Protein 2ZPT (pdb70)

Nearest PDB structures (foldseek):
  2zvq-assembly1_X  TM=9.999E-01  e=8.885E-55  Mus musculus
  3u3m-assembly1_A  TM=9.895E-01  e=7.504E-40  Homo sapiens
  4jvn-assembly2_B  TM=9.783E-01  e=5.369E-40  Homo sapiens
  2a3r-assembly2_B  TM=9.904E-01  e=2.561E-39  Homo sapiens
  1g3m-assembly1_A  TM=9.891E-01  e=3.385E-39  Homo sapiens

B-factor: mean 12.43, std 7.12, range [4.48, 65.81]

Sequence (288 aa):
DVFRRELVDVEGIPLFWSIAEHWSSSQVEESSFEEEARPDDILISTYPKSGTTWVVSEILLLDLIYNNNGDAEEEKCKKKRDAIYKRVPFMMELIIPGIITNGVEEMMLNNMMPSPRIVKTHLPVVVQQLLPSSSFWKNDCKIIYVARNAKDVVVSYYYFYQQMAKIHPEEPGTWEEEFLEEKKFMAGQQVSFGPWYDDHVKSSWWEEKRKEYRILYLFYEDMMMKENPKCEIQQKKILKKFLEKDDIPEEEILNKKILLYHSSFSSVMKKENPSANYTTMMMKEEMDHSSVSPFMRKGISSSGDWKNQFTVAQYEKFEEEDYVKKMEEDSTLKFRS

Secondary structure (DSSP, 8-state):
--SSPPPEEETTEEE-HHHHHTHHHHHT----TT-EEEEESTTSSHHHHHHHHHHHHTTT-TTGGGSS-HHHHS-BTT-EETTTEEHHHHHHTPPSSPEEEE---GGGS-THHHHTT-EEEEEE--HHHHHHHHHHHHHHBTTSPP--SHHHHHHHHHTT-STT--HHHHHHHHHHHTTTS-EEEEEHHHHHH-HHHHHHHHHHHTT----HHHHHHHHHHTSHHHHHH-TTTSSTTS-TTTB-TTTS-SS----S-THHHH--HHHHHHHHHHHHHHHTTSS-----

Foldseek 3Di:
DLFQDAFDDDPRATAQPVLNVPVVLQLQQADALLEEEEEEAPPQCSLLVLLLVVCVVVLLPPVVLLPAASCLQAPAASDDTPPADHRSVSVVPDDPPHYYYYHAAPVSHHCNCLVSLHAYEYEGEDLLSRLVLVQLCLQFFGSFHNCPDSVSNLVCQLQQVGHNGHPLNRLQRVVVCCVRGNYRYYYLVVCVVPVLVVSVVVCVSSVHDDDPVSSVSSVVCSDLVNQCPRRSRFCPVPDSNRGPCVSPTNSHPSDHDCSVVRDDPVNVVVSVVSSCVSDVVGPDDHDD

Radius of gyration: 18.01 Å; Cα contacts (8 Å, |Δi|>4): 477; chains: 1; bounding box: 50×43×39 Å

Solvent-accessible surface area: 12577 Å² total; per-residue (Å²): 139,32,29,58,96,135,40,64,95,10,111,57,12,25,0,8,34,0,0,23,103,56,26,72,54,0,90,78,4,136,11,66,98,73,0,10,0,0,0,0,0,5,29,0,10,9,12,39,0,2,3,1,0,3,1,9,58,30,79,0,45,25,134,118,2,95,134,57,7,5,40,93,8,3,0,28,0,0,17,6,2,48,89,60,40,33,1,6,87,53,0,74,124,38,110,53,80,2,7,0,22,0,13,0,5,16,108,6,9,3,53,14,1,39,155,41,67,1,26,0,0,0,0,0,16,5,3,14,2,0,0,0,14,1,20,56,33,4,47,1,3,50,12,5,15,112,4,36,71,17,90,92,0,5,80,76,0,17,70,4,116,0,0,4,0,35,0,3,77,3,0,54,42,0,39,99,42,69,155,110,57,109,20,30,24,4,31,13,12,36,3,80,124,73,54,69,47,6,2,85,85,0,10,169,38,16,136,78,148,44,84,92,138,31,8,64,88,0,31,140,41,3,41,63,83,35,5,90,123,12,76,13,0,14,12,72,76,26,103,127,117,13,13,17,43,100,72,6,65,34,22,50,91,18,69,42,18,4,22,148,113,36,16,71,111,74,27,79,109,120,0,47,117,35,40,76,147,68,10,120,142,14,96,7,158,45,117,64

Structure (mmCIF, N/CA/C/O backbone):
data_2ZPT
#
_entry.id   2ZPT
#
_cell.length_a   155.819
_cell.length_b   67.600
_cell.length_c   42.696
_cell.angle_alpha   90.00
_cell.angle_beta   105.63
_cell.angle_gamma   90.00
#
_symmetry.space_group_name_H-M   'C 1 2 1'
#
loop_
_entity.id
_entity.type
_entity.pdbx_description
1 polymer 'Tyrosine-ester sulfotransferase'
2 non-polymer "ADENOSINE-3'-5'-DIPHOSPHATE"
3 non-polymer GLYCEROL
4 water water
#
loop_
_atom_site.group_PDB
_atom_site.id
_atom_site.type_symbol
_atom_site.label_atom_id
_atom_site.label_alt_id
_atom_site.label_comp_id
_atom_site.label_asym_id
_atom_site.label_entity_id
_atom_site.label_seq_id
_atom_site.pdbx_PDB_ins_code
_atom_site.Cartn_x
_atom_site.Cartn_y
_atom_site.Cartn_z
_atom_site.occupancy
_atom_site.B_iso_or_equiv
_atom_site.auth_seq_id
_atom_site.auth_comp_id
_atom_site.auth_asym_id
_atom_site.auth_atom_id
_atom_site.pdbx_PDB_model_num
ATOM 1 N N . ASP A 1 6 ? 52.248 -25.234 5.612 1.00 19.09 6 ASP X N 1
ATOM 2 C CA . ASP A 1 6 ? 52.413 -24.173 6.649 1.00 18.56 6 ASP X CA 1
ATOM 3 C C . ASP A 1 6 ? 52.014 -22.789 6.112 1.00 17.32 6 ASP X C 1
ATOM 4 O O . ASP A 1 6 ? 52.719 -22.235 5.247 1.00 17.83 6 ASP X O 1
ATOM 9 N N . VAL A 1 7 ? 50.906 -22.232 6.628 1.00 15.50 7 VAL X N 1
ATOM 10 C CA . VAL A 1 7 ? 50.454 -20.896 6.182 1.00 13.64 7 VAL X CA 1
ATOM 11 C C . VAL A 1 7 ? 51.329 -19.776 6.736 1.00 12.45 7 VAL X C 1
ATOM 12 O O . VAL A 1 7 ? 51.265 -18.640 6.255 1.00 11.80 7 VAL X O 1
ATOM 16 N N . PHE A 1 8 ? 52.146 -20.111 7.732 1.00 11.63 8 PHE X N 1
ATOM 17 C CA . PHE A 1 8 ? 52.953 -19.133 8.453 1.00 11.36 8 PHE X CA 1
ATOM 18 C C . PHE A 1 8 ? 54.369 -19.029 7.924 1.00 10.97 8 PHE X C 1
ATOM 19 O O . PHE A 1 8 ? 54.860 -19.937 7.234 1.00 11.61 8 PHE X O 1
ATOM 27 N N . ARG A 1 9 ? 55.003 -17.895 8.230 1.00 10.60 9 ARG X N 1
ATOM 28 C CA . ARG A 1 9 ? 56.426 -17.666 7.985 1.00 10.93 9 ARG X CA 1
ATOM 29 C C . ARG A 1 9 ? 56.848 -17.670 6.515 1.00 10.59 9 ARG X C 1
ATOM 30 O O . ARG A 1 9 ? 58.024 -17.844 6.203 1.00 11.17 9 ARG X O 1
ATOM 38 N N . ARG A 1 10 ? 55.900 -17.446 5.610 1.00 10.34 10 ARG X N 1
ATOM 39 C CA . ARG A 1 10 ? 56.220 -17.401 4.187 1.00 10.65 10 ARG X CA 1
ATOM 40 C C . ARG A 1 10 ? 56.814 -16.062 3.775 1.00 10.51 10 ARG X C 1
ATOM 41 O O . ARG A 1 10 ? 56.693 -15.062 4.490 1.00 10.34 10 ARG X O 1
ATOM 49 N N . GLU A 1 11 ? 57.448 -16.042 2.607 1.00 10.59 11 GLU X N 1
ATOM 50 C CA . GLU A 1 11 ? 57.877 -14.786 2.008 1.00 10.87 11 GLU X CA 1
ATOM 51 C C . GLU A 1 11 ? 56.673 -13.964 1.567 1.00 10.05 11 GLU X C 1
ATOM 52 O O . GLU A 1 11 ? 55.636 -14.513 1.184 1.00 9.80 11 GLU X O 1
ATOM 58 N N . LEU A 1 12 ? 56.822 -12.643 1.637 1.00 9.41 12 LEU X N 1
ATOM 59 C CA . LEU A 1 12 ? 55.807 -11.719 1.150 1.00 8.92 12 LEU X CA 1
ATOM 60 C C . LEU A 1 12 ? 55.697 -11.784 -0.368 1.00 8.85 12 LEU X C 1
ATOM 61 O O . LEU A 1 12 ? 56.624 -12.226 -1.055 1.00 9.53 12 LEU X O 1
ATOM 66 N N . VAL A 1 13 ? 54.549 -11.351 -0.875 1.00 8.39 13 VAL X N 1
ATOM 67 C CA . VAL A 1 13 ? 54.228 -11.377 -2.295 1.00 8.80 13 VAL X CA 1
ATOM 68 C C . VAL A 1 13 ? 53.795 -9.975 -2.719 1.00 8.44 13 VAL X C 1
ATOM 69 O O . VAL A 1 13 ? 52.993 -9.324 -2.040 1.00 8.58 13 VAL X O 1
ATOM 73 N N . ASP A 1 14 ? 54.317 -9.511 -3.848 1.00 8.69 14 ASP X N 1
ATOM 74 C CA . ASP A 1 14 ? 53.965 -8.192 -4.353 1.00 9.11 14 ASP X CA 1
ATOM 75 C C . ASP A 1 14 ? 52.500 -8.122 -4.753 1.00 9.06 14 ASP X C 1
ATOM 76 O O . ASP A 1 14 ? 52.003 -8.993 -5.479 1.00 9.88 14 ASP X O 1
ATOM 81 N N . VAL A 1 15 ? 51.825 -7.069 -4.297 1.00 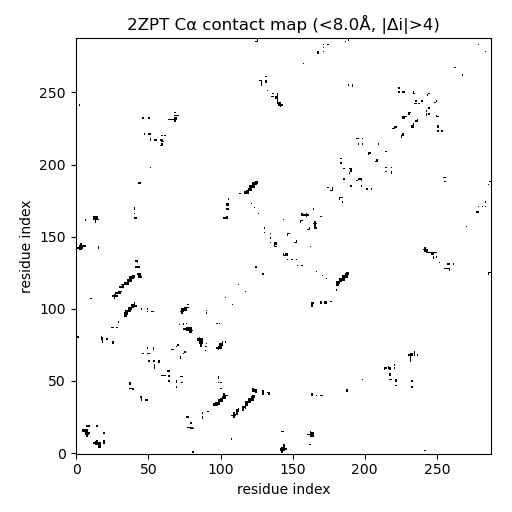8.39 15 VAL X N 1
ATOM 82 C CA . VAL A 1 15 ? 50.504 -6.715 -4.796 1.00 8.38 15 VAL X CA 1
ATOM 83 C C . VAL A 1 15 ? 50.580 -5.249 -5.191 1.00 8.05 15 VAL X C 1
ATOM 84 O O . VAL A 1 15 ? 50.761 -4.375 -4.337 1.00 7.78 15 VAL X O 1
ATOM 88 N N . GLU A 1 16 ? 50.484 -4.981 -6.490 1.00 8.21 16 GLU X N 1
ATOM 89 C CA . GLU A 1 16 ? 50.488 -3.611 -6.993 1.00 8.65 16 GLU X CA 1
ATOM 90 C C . GLU A 1 16 ? 51.620 -2.787 -6.380 1.00 8.03 16 GLU X C 1
ATOM 91 O O . GLU A 1 16 ? 51.423 -1.633 -6.004 1.00 8.17 16 GLU X O 1
ATOM 97 N N . GLY A 1 17 ? 52.810 -3.381 -6.321 1.00 7.95 17 GLY X N 1
ATOM 98 C CA . GLY A 1 17 ? 54.005 -2.695 -5.840 1.00 7.95 17 GLY X CA 1
ATOM 99 C C . GLY A 1 17 ? 54.306 -2.824 -4.355 1.00 7.78 17 GLY X C 1
ATOM 100 O O . GLY A 1 17 ? 55.359 -2.381 -3.913 1.00 8.74 17 GLY 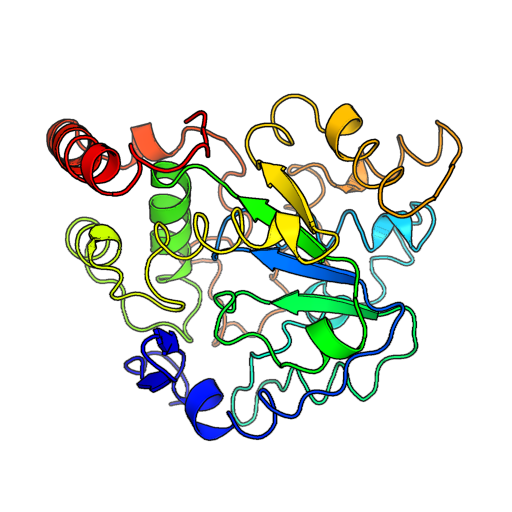X O 1
ATOM 101 N N . ILE A 1 18 ? 53.406 -3.443 -3.588 1.00 7.37 18 ILE X N 1
ATOM 102 C CA . ILE A 1 18 ? 53.521 -3.493 -2.127 1.00 7.46 18 ILE X CA 1
ATOM 103 C C . ILE A 1 18 ? 53.665 -4.939 -1.648 1.00 7.23 18 ILE X C 1
ATOM 104 O O . ILE A 1 18 ? 52.888 -5.790 -2.057 1.00 7.43 18 ILE X O 1
ATOM 109 N N . PRO A 1 19 ? 54.646 -5.223 -0.767 1.00 7.35 19 PRO X N 1
ATOM 110 C CA . PRO A 1 19 ? 54.751 -6.589 -0.229 1.00 7.47 19 PRO X CA 1
ATOM 111 C C . PRO A 1 19 ? 53.631 -6.876 0.756 1.00 7.10 19 PRO X C 1
ATOM 112 O O . PRO A 1 19 ? 53.505 -6.184 1.760 1.00 7.48 19 PRO X O 1
ATOM 116 N N . LEU A 1 20 ? 52.822 -7.891 0.462 1.00 6.88 20 LEU X N 1
ATOM 117 C CA . LEU A 1 20 ? 51.722 -8.293 1.336 1.00 6.87 20 LEU X CA 1
ATOM 118 C C . LEU A 1 20 ? 51.825 -9.783 1.634 1.00 6.90 20 LEU X C 1
ATOM 119 O O . LEU A 1 20 ? 52.521 -10.532 0.936 1.00 7.43 20 LEU X O 1
ATOM 124 N N . PHE A 1 21 ? 51.109 -10.223 2.666 1.00 6.62 21 PHE X N 1
ATOM 125 C CA . PHE A 1 21 ? 51.064 -11.654 2.952 1.00 6.88 21 PHE X CA 1
ATOM 126 C C . PHE A 1 21 ? 50.572 -12.416 1.731 1.00 7.24 21 PHE X C 1
ATOM 127 O O . PHE A 1 21 ? 49.682 -11.964 1.000 1.00 7.42 21 PHE X O 1
ATOM 135 N N . TRP A 1 22 ? 51.144 -13.600 1.547 1.00 7.55 22 TRP X N 1
ATOM 136 C CA . TRP A 1 22 ? 50.881 -14.420 0.373 1.00 7.71 22 TRP X CA 1
ATOM 137 C C . TRP A 1 22 ? 49.393 -14.678 0.174 1.00 7.52 22 TRP X C 1
ATOM 138 O O . TRP A 1 22 ? 48.908 -14.696 -0.959 1.00 7.81 22 TRP X O 1
ATOM 149 N N . SER A 1 23 ? 48.665 -14.869 1.271 1.00 7.66 23 SER X N 1
ATOM 150 C CA . SER A 1 23 ? 47.262 -15.235 1.178 1.00 7.98 23 SER X CA 1
ATOM 151 C C . SER A 1 23 ? 46.371 -14.029 0.890 1.00 7.67 23 SER X C 1
ATOM 152 O O . SER A 1 23 ? 45.280 -14.188 0.342 1.00 8.21 23 SER X O 1
ATOM 155 N N . ILE A 1 24 ? 46.822 -12.828 1.256 1.00 7.35 24 ILE X N 1
ATOM 156 C CA . ILE A 1 24 ? 46.144 -11.612 0.810 1.00 7.27 24 ILE X CA 1
ATOM 157 C C . ILE A 1 24 ? 46.295 -11.478 -0.704 1.00 7.30 24 ILE X C 1
ATOM 158 O O . ILE A 1 24 ? 45.319 -11.232 -1.415 1.00 7.85 24 ILE X O 1
ATOM 163 N N . ALA A 1 25 ? 47.514 -11.663 -1.202 1.00 7.15 25 ALA X N 1
ATOM 164 C CA . ALA A 1 25 ? 47.753 -11.615 -2.642 1.00 7.59 25 ALA X CA 1
ATOM 165 C C . ALA A 1 25 ? 46.875 -12.635 -3.380 1.00 7.74 25 ALA X C 1
ATOM 166 O O . ALA A 1 25 ? 46.274 -12.334 -4.406 1.00 7.84 25 ALA X O 1
ATOM 168 N N . GLU A 1 26 ? 46.803 -13.847 -2.840 1.00 8.13 26 GLU X N 1
ATOM 169 C CA . GLU A 1 26 ? 46.042 -14.929 -3.440 1.00 9.26 26 GLU X CA 1
ATOM 170 C C . GLU A 1 26 ? 44.552 -14.605 -3.558 1.00 8.63 26 GLU X C 1
ATOM 171 O O . GLU A 1 26 ? 43.879 -15.020 -4.513 1.00 9.66 26 GLU X O 1
ATOM 177 N N . HIS A 1 27 ? 44.042 -13.864 -2.580 1.00 8.50 27 HIS X N 1
ATOM 178 C CA . HIS A 1 27 ? 42.625 -13.533 -2.514 1.00 8.54 27 HIS X CA 1
ATOM 179 C C . HIS A 1 27 ? 42.357 -12.060 -2.769 1.00 8.46 27 HIS X C 1
ATOM 180 O O . HIS A 1 27 ? 41.350 -11.512 -2.320 1.00 8.94 27 HIS X O 1
ATOM 187 N N . TRP A 1 28 ? 43.244 -11.436 -3.538 1.00 8.31 28 TRP X N 1
ATOM 188 C CA . TRP A 1 28 ? 43.164 -10.001 -3.749 1.00 8.64 28 TRP X CA 1
ATOM 189 C C . TRP A 1 28 ? 41.836 -9.580 -4.384 1.00 9.32 28 TRP X C 1
ATOM 190 O O . TRP A 1 28 ? 41.340 -8.491 -4.097 1.00 8.73 28 TRP X O 1
ATOM 201 N N . SER A 1 29 ? 41.251 -10.447 -5.221 1.00 9.80 29 SER X N 1
ATOM 202 C CA A SER A 1 29 ? 39.980 -10.139 -5.878 0.34 10.26 29 SER X CA 1
ATOM 203 C CA B SER A 1 29 ? 39.973 -10.158 -5.876 0.33 10.24 29 SER X CA 1
ATOM 204 C CA C SER A 1 29 ? 39.975 -10.149 -5.875 0.33 10.45 29 SER X CA 1
ATOM 205 C C . SER A 1 29 ? 38.899 -9.735 -4.876 1.00 10.22 29 SER X C 1
ATOM 206 O O . SER A 1 29 ? 38.135 -8.804 -5.129 1.00 10.43 29 SER X O 1
ATOM 213 N N . GLN A 1 30 ? 38.837 -10.433 -3.744 1.00 10.10 30 GLN X N 1
ATOM 214 C CA . GLN A 1 30 ? 37.844 -10.148 -2.714 1.00 9.99 30 GLN X CA 1
ATOM 215 C C . GLN A 1 30 ? 38.096 -8.809 -2.058 1.00 9.09 30 GLN X C 1
ATOM 216 O O . GLN A 1 30 ? 37.162 -8.143 -1.623 1.00 9.50 30 GLN X O 1
ATOM 222 N N . VAL A 1 31 ? 39.371 -8.450 -1.937 1.00 8.15 31 VAL X N 1
ATOM 223 C CA . VAL A 1 31 ? 39.734 -7.192 -1.311 1.00 8.39 31 VAL X CA 1
ATOM 224 C C . VAL A 1 31 ? 39.429 -6.035 -2.257 1.00 7.97 31 VAL X C 1
ATOM 225 O O . VAL A 1 31 ? 38.711 -5.101 -1.891 1.00 7.88 31 VAL X O 1
ATOM 229 N N . GLU A 1 32 ? 39.932 -6.106 -3.486 1.00 8.28 32 GLU X N 1
ATOM 230 C CA A GLU A 1 32 ? 39.736 -5.019 -4.445 0.50 9.50 32 GLU X CA 1
ATOM 231 C CA B GLU A 1 32 ? 39.741 -4.998 -4.411 0.50 9.40 32 GLU X CA 1
ATOM 232 C C . GLU A 1 32 ? 38.256 -4.740 -4.713 1.00 9.10 32 GLU X C 1
ATOM 233 O O . GLU A 1 32 ? 37.867 -3.590 -4.948 1.00 9.40 32 GLU X O 1
ATOM 244 N N . SER A 1 33 ? 37.434 -5.795 -4.676 1.00 8.93 33 SER X N 1
ATOM 245 C CA A SER A 1 33 ? 35.998 -5.662 -4.932 0.50 8.86 33 SER X CA 1
ATOM 246 C CA B SER A 1 33 ? 35.997 -5.682 -4.929 0.50 9.45 33 SER X CA 1
ATOM 247 C C . SER A 1 33 ? 35.179 -5.418 -3.664 1.00 8.85 33 SER X C 1
ATOM 248 O O . SER A 1 33 ? 33.949 -5.442 -3.704 1.00 9.14 33 SER X O 1
ATOM 253 N N . PHE A 1 34 ? 35.853 -5.176 -2.540 1.00 7.98 34 PHE X N 1
ATOM 254 C CA . PHE A 1 34 ? 35.142 -4.972 -1.282 1.00 8.15 34 PHE X CA 1
ATOM 255 C C . PHE A 1 34 ? 34.057 -3.911 -1.416 1.00 8.36 34 PHE X C 1
ATOM 256 O O . PHE A 1 34 ? 34.300 -2.824 -1.956 1.00 8.42 34 PHE X O 1
ATOM 264 N N . GLU A 1 35 ? 32.867 -4.231 -0.910 1.00 8.67 35 GLU X N 1
ATOM 265 C CA A GLU A 1 35 ? 31.761 -3.284 -0.916 0.34 9.56 35 GLU X CA 1
ATOM 266 C CA B GLU A 1 35 ? 31.745 -3.300 -0.911 0.33 9.51 35 GLU X CA 1
ATOM 267 C CA C GLU A 1 35 ? 31.752 -3.292 -0.914 0.33 9.17 35 GLU X CA 1
ATOM 268 C C . GLU A 1 35 ? 31.682 -2.523 0.404 1.00 8.87 35 GLU X C 1
ATOM 269 O O . GLU A 1 35 ? 31.352 -3.087 1.456 1.00 8.93 35 GLU X O 1
ATOM 285 N N . ALA A 1 36 ? 32.006 -1.235 0.341 1.00 8.70 36 ALA X N 1
ATOM 286 C CA . ALA A 1 36 ? 31.895 -0.358 1.493 1.00 8.95 36 ALA X CA 1
ATOM 287 C C . ALA A 1 36 ? 30.460 0.151 1.587 1.00 9.22 36 ALA X C 1
ATOM 288 O O . ALA A 1 36 ? 29.643 -0.067 0.684 1.00 9.52 36 ALA X O 1
ATOM 290 N N . ARG A 1 37 ? 30.158 0.808 2.701 1.00 9.35 37 ARG X N 1
ATOM 291 C CA . ARG A 1 37 ? 28.847 1.410 2.944 1.00 9.46 37 ARG X CA 1
ATOM 292 C C . ARG A 1 37 ? 29.085 2.853 3.387 1.00 9.54 37 ARG X C 1
ATOM 293 O O . ARG A 1 37 ? 30.112 3.146 3.999 1.00 9.15 37 ARG X O 1
ATOM 301 N N . PRO A 1 38 ? 28.148 3.772 3.081 1.00 10.05 38 PRO X N 1
ATOM 302 C CA . PRO A 1 38 ? 28.388 5.193 3.382 1.00 10.40 38 PRO X CA 1
ATOM 303 C C . PRO A 1 38 ? 28.710 5.502 4.846 1.00 10.28 38 PRO X C 1
ATOM 304 O O . PRO A 1 38 ? 29.439 6.458 5.102 1.00 10.56 38 PRO X O 1
ATOM 308 N N . ASP A 1 39 ? 28.165 4.719 5.780 1.00 9.57 39 ASP X N 1
ATOM 309 C CA . ASP A 1 39 ? 28.384 4.956 7.209 1.00 10.01 39 ASP X CA 1
ATOM 310 C C . ASP A 1 39 ? 29.512 4.119 7.819 1.00 9.48 39 ASP X C 1
ATOM 311 O O . ASP A 1 39 ? 29.708 4.149 9.032 1.00 9.79 39 ASP X O 1
ATOM 316 N N . ASP A 1 40 ? 30.261 3.381 6.996 1.00 8.68 40 ASP X N 1
ATOM 317 C CA . ASP A 1 40 ? 31.455 2.702 7.508 1.00 8.08 40 ASP X CA 1
ATOM 318 C C . ASP A 1 40 ? 32.428 3.749 8.045 1.00 7.96 40 ASP X C 1
ATOM 319 O O . ASP A 1 40 ? 32.603 4.806 7.438 1.00 8.37 40 ASP X O 1
ATOM 324 N N . ILE A 1 41 ? 33.090 3.444 9.158 1.00 7.41 41 ILE X N 1
ATOM 325 C CA . ILE A 1 41 ? 34.240 4.233 9.585 1.00 7.66 41 ILE X CA 1
ATOM 326 C C . ILE A 1 41 ? 35.466 3.360 9.384 1.00 6.98 41 ILE X C 1
ATOM 327 O O . ILE A 1 41 ? 35.551 2.255 9.930 1.00 7.79 41 ILE X O 1
ATOM 332 N N . LEU A 1 42 ? 36.400 3.859 8.585 1.00 6.63 42 LEU X N 1
ATOM 333 C CA . LEU A 1 42 ? 37.628 3.139 8.285 1.00 6.46 42 LEU X CA 1
ATOM 334 C C . LEU A 1 42 ? 38.728 3.640 9.200 1.00 6.43 42 LEU X C 1
ATOM 335 O O . LEU A 1 42 ? 39.017 4.840 9.224 1.00 7.32 42 LEU X O 1
ATOM 340 N N . ILE A 1 43 ? 39.332 2.722 9.946 1.00 6.24 43 ILE X N 1
ATOM 341 C CA . ILE A 1 43 ? 40.541 3.017 10.709 1.00 6.66 43 ILE X CA 1
ATOM 342 C C . ILE A 1 43 ? 41.710 2.518 9.877 1.00 6.51 43 ILE X C 1
ATOM 343 O O . ILE A 1 43 ? 41.823 1.318 9.604 1.00 7.28 43 ILE X O 1
ATOM 348 N N . SER A 1 44 ? 42.558 3.448 9.457 1.00 5.84 44 SER X N 1
ATOM 349 C CA . SER A 1 44 ? 43.641 3.172 8.535 1.00 5.95 44 SER X CA 1
ATOM 350 C C . SER A 1 44 ? 44.960 3.525 9.201 1.00 5.52 44 SER X C 1
ATOM 351 O O . SER A 1 44 ? 45.107 4.630 9.726 1.00 5.73 44 SER X O 1
ATOM 354 N N . THR A 1 45 ? 45.905 2.590 9.190 1.00 5.55 45 THR X N 1
ATOM 355 C CA . THR A 1 45 ? 47.193 2.826 9.837 1.00 5.82 45 THR X CA 1
ATOM 356 C C . THR A 1 45 ? 48.302 2.069 9.126 1.00 5.86 45 THR X C 1
ATOM 357 O O . THR A 1 45 ? 48.078 1.000 8.555 1.00 5.96 45 THR X O 1
ATOM 361 N N . TYR A 1 46 ? 49.518 2.592 9.203 1.00 5.77 46 TYR X N 1
ATOM 362 C CA . TYR A 1 46 ? 50.678 1.739 8.989 1.00 5.96 46 TYR X CA 1
ATOM 363 C C . TYR A 1 46 ? 50.772 0.805 10.208 1.00 6.00 46 TYR X C 1
ATOM 364 O O . TYR A 1 46 ? 50.453 1.226 11.321 1.00 6.29 46 TYR X O 1
ATOM 373 N N . PRO A 1 47 ? 51.175 -0.468 10.018 1.00 5.98 47 PRO X N 1
ATOM 374 C CA . PRO A 1 47 ? 51.279 -1.358 11.173 1.00 6.27 47 PRO X CA 1
ATOM 375 C C . PRO A 1 47 ? 51.996 -0.743 12.380 1.00 6.11 47 PRO X C 1
ATOM 376 O O . PRO A 1 47 ? 53.014 -0.055 12.239 1.00 6.36 47 PRO X O 1
ATOM 380 N N . LYS A 1 48 ? 51.438 -1.013 13.555 1.00 6.31 48 LYS X N 1
ATOM 381 C CA . LYS A 1 48 ? 52.057 -0.711 14.851 1.00 6.27 48 LYS X CA 1
ATOM 382 C C . LYS A 1 48 ? 51.949 0.744 15.257 1.00 6.39 48 LYS X C 1
ATOM 383 O O . LYS A 1 48 ? 52.705 1.205 16.112 1.00 7.16 48 LYS X O 1
ATOM 389 N N . SER A 1 49 ? 50.966 1.441 14.697 1.00 6.27 49 SER X N 1
ATOM 390 C CA . SER A 1 49 ? 50.829 2.880 14.896 1.00 6.56 49 SER X CA 1
ATOM 391 C C . SER A 1 49 ? 49.700 3.283 15.841 1.00 6.41 49 SER X C 1
ATOM 392 O O . SER A 1 49 ? 49.482 4.483 16.038 1.00 7.27 49 SER X O 1
ATOM 395 N N . GLY A 1 50 ? 48.998 2.305 16.422 1.00 6.76 50 GLY X N 1
ATOM 396 C CA . GLY A 1 50 ? 47.875 2.594 17.312 1.00 6.80 50 GLY X CA 1
ATOM 397 C C . GLY A 1 50 ? 46.532 2.086 16.823 1.00 6.69 50 GLY X C 1
ATOM 398 O O . GLY A 1 50 ? 45.491 2.574 17.256 1.00 6.74 50 GLY X O 1
ATOM 399 N N . THR A 1 51 ? 46.549 1.092 15.937 1.00 6.64 51 THR X N 1
ATOM 400 C CA . THR A 1 51 ? 45.325 0.551 15.357 1.00 6.72 51 THR X CA 1
ATOM 401 C C . THR A 1 51 ? 44.369 0.003 16.412 1.00 6.72 51 THR X C 1
ATOM 402 O O . THR A 1 51 ? 43.177 0.322 16.420 1.00 6.59 51 THR X O 1
ATOM 406 N N . THR A 1 52 ? 44.905 -0.831 17.294 1.00 6.71 52 THR X N 1
ATOM 407 C CA . THR A 1 52 ? 44.090 -1.503 18.299 1.00 7.09 52 THR X CA 1
ATOM 408 C C . THR A 1 52 ? 43.550 -0.484 19.292 1.00 6.76 52 THR X C 1
ATOM 409 O O . THR A 1 52 ? 42.385 -0.545 19.686 1.00 6.75 52 THR X O 1
ATOM 413 N N . TRP A 1 53 ? 44.408 0.446 19.693 1.00 6.76 53 TRP X N 1
ATOM 414 C CA . TRP A 1 53 ? 44.042 1.511 20.611 1.00 6.82 53 TRP X CA 1
ATOM 415 C C . TRP A 1 53 ? 42.839 2.287 20.075 1.00 6.72 53 TRP X C 1
ATOM 416 O O . TRP A 1 53 ? 41.830 2.443 20.767 1.00 6.67 53 TRP X O 1
ATOM 427 N N . VAL A 1 54 ? 42.938 2.762 18.839 1.00 6.57 54 VAL X N 1
ATOM 428 C CA A VAL A 1 54 ? 41.861 3.548 18.254 0.50 6.61 54 VAL X CA 1
ATOM 429 C CA B VAL A 1 54 ? 41.858 3.555 18.274 0.50 7.18 54 VAL X CA 1
ATOM 430 C C . VAL A 1 54 ? 40.627 2.695 17.951 1.00 6.48 54 VAL X C 1
ATOM 431 O O . VAL A 1 54 ? 39.498 3.163 18.073 1.00 6.53 54 VAL X O 1
ATOM 438 N N . SER A 1 55 ? 40.839 1.434 17.574 1.00 6.59 55 SER X N 1
ATOM 439 C CA . SER A 1 55 ? 39.712 0.532 17.343 1.00 6.58 55 SER X CA 1
ATOM 440 C C . SER A 1 55 ? 38.881 0.360 18.615 1.00 6.47 55 SER X C 1
ATOM 441 O O . SER A 1 55 ? 37.652 0.368 18.573 1.00 6.77 55 SER X O 1
ATOM 444 N N . GLU A 1 56 ? 39.564 0.171 19.740 1.00 6.29 56 GLU X N 1
ATOM 445 C CA . GLU A 1 56 ? 38.894 0.013 21.024 1.00 6.32 56 GLU X CA 1
ATOM 446 C C . GLU A 1 56 ? 38.161 1.299 21.399 1.00 6.36 56 GLU X C 1
ATOM 447 O O . GLU A 1 56 ? 37.019 1.253 21.854 1.00 6.74 56 GLU X O 1
ATOM 453 N N . ILE A 1 57 ? 38.807 2.446 21.199 1.00 6.18 57 ILE X N 1
ATOM 454 C CA . ILE A 1 57 ? 38.153 3.731 21.433 1.00 6.79 57 ILE X CA 1
ATOM 455 C C . ILE A 1 57 ? 36.866 3.838 20.621 1.00 6.46 57 ILE X C 1
ATOM 456 O O . ILE A 1 57 ? 35.815 4.210 21.164 1.00 6.91 57 ILE X O 1
ATOM 461 N N . LEU A 1 58 ? 36.921 3.507 19.332 1.00 6.92 58 LEU X N 1
ATOM 462 C CA A LEU A 1 58 ? 35.743 3.604 18.475 0.25 7.21 58 LEU X CA 1
ATOM 463 C CA B LEU A 1 58 ? 35.735 3.627 18.491 0.25 7.34 58 LEU X CA 1
ATOM 464 C CA C LEU A 1 58 ? 35.735 3.617 18.490 0.50 7.50 58 LEU X CA 1
ATOM 465 C C . LEU A 1 58 ? 34.633 2.667 18.935 1.00 7.24 58 LEU X C 1
ATOM 466 O O . LEU A 1 58 ? 33.464 3.045 18.983 1.00 7.61 58 LEU X O 1
ATOM 479 N N . ASP A 1 59 ? 35.002 1.436 19.269 1.00 7.06 59 ASP X N 1
ATOM 480 C CA . ASP A 1 59 ? 33.981 0.498 19.716 1.00 7.15 59 ASP X CA 1
ATOM 481 C C . ASP A 1 59 ? 33.363 0.950 21.043 1.00 7.34 59 ASP X C 1
ATOM 482 O O . ASP A 1 59 ? 32.153 0.814 21.259 1.00 7.50 59 ASP X O 1
ATOM 487 N N . LEU A 1 60 ? 34.190 1.511 21.921 1.00 6.91 60 LEU X N 1
ATOM 488 C CA . LEU A 1 60 ? 33.693 2.113 23.160 1.00 7.37 60 LEU X CA 1
ATOM 489 C C . LEU A 1 60 ? 32.733 3.264 22.877 1.00 7.41 60 LEU X C 1
ATOM 490 O O . LEU A 1 60 ? 31.675 3.345 23.492 1.00 8.31 60 LEU X O 1
ATOM 495 N N . ILE A 1 61 ? 33.083 4.139 21.940 1.00 7.57 61 ILE X N 1
ATOM 496 C CA . ILE A 1 61 ? 32.183 5.225 21.561 1.00 8.21 61 ILE X CA 1
ATOM 497 C C . ILE A 1 61 ? 30.849 4.673 21.058 1.00 8.42 61 ILE X C 1
ATOM 498 O O . ILE A 1 61 ? 29.775 5.116 21.484 1.00 8.73 61 ILE X O 1
ATOM 503 N N . TYR A 1 62 ? 30.908 3.686 20.169 1.00 8.65 62 TYR X N 1
ATOM 504 C CA . TYR A 1 62 ? 29.696 3.125 19.578 1.00 9.71 62 TYR X CA 1
ATOM 505 C C . TYR A 1 62 ? 28.825 2.424 20.606 1.00 10.28 62 TYR X C 1
ATOM 506 O O . TYR A 1 62 ? 27.616 2.286 20.408 1.00 11.69 62 TYR X O 1
ATOM 515 N N . ASN A 1 63 ? 29.437 1.995 21.704 1.00 9.68 63 ASN X N 1
ATOM 516 C CA . ASN A 1 63 ? 28.715 1.328 22.781 1.00 10.33 63 ASN X CA 1
ATOM 517 C C . ASN A 1 63 ? 28.530 2.185 24.027 1.00 10.99 63 ASN X C 1
ATOM 518 O O . ASN A 1 63 ? 28.250 1.668 25.110 1.00 11.14 63 ASN X O 1
ATOM 523 N N . ASN A 1 64 ? 28.663 3.501 23.849 1.00 11.82 64 ASN X N 1
ATOM 524 C CA A ASN A 1 64 ? 28.448 4.473 24.930 0.50 12.51 64 ASN X CA 1
ATOM 525 C CA B ASN A 1 64 ? 28.478 4.479 24.927 0.50 12.77 64 ASN X CA 1
ATOM 526 C C . ASN A 1 64 ? 29.268 4.162 26.190 1.00 12.65 64 ASN X C 1
ATOM 527 O O . ASN A 1 64 ? 28.787 4.345 27.326 1.00 13.20 64 ASN X O 1
ATOM 536 N N . GLY A 1 65 ? 30.497 3.694 25.990 1.00 12.47 65 GLY X N 1
ATOM 537 C CA . GLY A 1 65 ? 31.413 3.405 27.085 1.00 12.93 65 GLY X CA 1
ATOM 538 C C . GLY A 1 65 ? 31.123 2.135 27.862 1.00 13.23 65 GLY X C 1
ATOM 539 O O . GLY A 1 65 ? 31.740 1.893 28.894 1.00 14.50 65 GLY X O 1
ATOM 540 N N . ASP A 1 66 ? 30.202 1.315 27.360 1.00 12.96 66 ASP X N 1
ATOM 541 C CA . ASP A 1 66 ? 29.794 0.091 28.052 1.00 12.94 66 ASP X CA 1
ATOM 542 C C . ASP A 1 66 ? 30.866 -0.993 27.892 1.00 12.53 66 ASP X C 1
ATOM 543 O O . ASP A 1 66 ? 30.968 -1.640 26.841 1.00 11.70 66 ASP X O 1
ATOM 548 N N . ALA A 1 67 ? 31.666 -1.180 28.941 1.00 13.02 67 ALA X N 1
ATOM 549 C CA . ALA A 1 67 ? 32.776 -2.129 28.915 1.00 13.35 67 ALA X CA 1
ATOM 550 C C . ALA A 1 67 ? 32.339 -3.560 28.639 1.00 13.25 67 ALA X C 1
ATOM 551 O O . ALA A 1 67 ? 33.050 -4.290 27.946 1.00 12.95 67 ALA X O 1
ATOM 553 N N . GLU A 1 68 ? 31.188 -3.970 29.186 1.00 13.56 68 GLU X N 1
ATOM 554 C CA A GLU A 1 68 ? 30.705 -5.326 28.967 0.50 13.65 68 GLU X CA 1
ATOM 555 C CA B GLU A 1 68 ? 30.663 -5.317 28.977 0.25 13.49 68 GLU X CA 1
ATOM 556 C CA C GLU A 1 68 ? 30.688 -5.322 28.967 0.25 13.51 68 GLU X CA 1
ATOM 557 C C . GLU A 1 68 ? 30.323 -5.556 27.507 1.00 13.25 68 GLU X C 1
ATOM 558 O O . GLU A 1 68 ? 30.632 -6.608 26.946 1.00 13.46 68 GLU X O 1
ATOM 574 N N . LYS A 1 69 ? 29.681 -4.569 26.881 1.00 12.10 69 LYS X N 1
ATOM 575 C CA . LYS A 1 69 ? 29.332 -4.711 25.471 1.00 11.54 69 LYS X CA 1
ATOM 576 C C . LYS A 1 69 ? 30.585 -4.841 24.609 1.00 10.58 69 LYS X C 1
ATOM 577 O O . LYS A 1 69 ? 30.589 -5.578 23.624 1.00 10.23 69 LYS X O 1
ATOM 583 N N . CYS A 1 70 ? 31.647 -4.132 24.991 1.00 9.33 70 CYS X N 1
ATOM 584 C CA . CYS A 1 70 ? 32.906 -4.178 24.250 1.00 9.17 70 CYS X CA 1
ATOM 585 C C . CYS A 1 70 ? 33.689 -5.473 24.471 1.00 9.35 70 CYS X C 1
ATOM 586 O O . CYS A 1 70 ? 34.719 -5.693 23.833 1.00 9.19 70 CYS X O 1
ATOM 589 N N . LYS A 1 71 ? 33.175 -6.329 25.357 1.00 10.14 71 LYS X N 1
ATOM 590 C CA A LYS A 1 71 ? 33.766 -7.652 25.546 0.50 10.27 71 LYS X CA 1
ATOM 591 C CA B LYS A 1 71 ? 33.726 -7.656 25.629 0.25 10.46 71 LYS X CA 1
ATOM 592 C CA C LYS A 1 71 ? 33.757 -7.651 25.583 0.25 10.80 71 LYS X CA 1
ATOM 593 C C . LYS A 1 71 ? 32.949 -8.747 24.890 1.00 10.38 71 LYS X C 1
ATOM 594 O O . LYS A 1 71 ? 33.162 -9.943 25.131 1.00 10.62 71 LYS X O 1
ATOM 610 N N . ARG A 1 72 ? 32.038 -8.342 24.014 1.00 10.22 72 ARG X N 1
ATOM 611 C CA . ARG A 1 72 ? 31.200 -9.313 23.309 1.00 10.43 72 ARG X CA 1
ATOM 612 C C . ARG A 1 72 ? 32.028 -10.261 22.439 1.00 10.39 72 ARG X C 1
ATOM 613 O O . ARG A 1 72 ? 31.610 -11.378 22.176 1.00 11.02 72 ARG X O 1
ATOM 621 N N . ASP A 1 73 ? 33.197 -9.805 21.995 1.00 9.98 73 ASP X N 1
ATOM 622 C CA . ASP A 1 73 ? 34.113 -10.631 21.225 1.00 9.94 73 ASP X CA 1
ATOM 623 C C . ASP A 1 73 ? 35.476 -9.953 21.221 1.00 9.05 73 ASP X C 1
ATOM 624 O O . ASP A 1 73 ? 35.615 -8.811 21.685 1.00 8.87 73 ASP X O 1
ATOM 629 N N . ALA A 1 74 ? 36.477 -10.660 20.705 1.00 8.70 74 ALA X N 1
ATOM 630 C CA . ALA A 1 74 ? 37.823 -10.106 20.569 1.00 8.50 74 ALA X CA 1
ATOM 631 C C . ALA A 1 74 ? 37.810 -8.911 19.621 1.00 8.05 74 ALA X C 1
ATOM 632 O O . ALA A 1 74 ? 36.975 -8.836 18.706 1.00 7.93 74 ALA X O 1
ATOM 634 N N . ILE A 1 75 ? 38.759 -7.996 19.815 1.00 8.40 75 ILE X N 1
ATOM 635 C CA . ILE A 1 75 ? 38.822 -6.771 19.021 1.00 8.35 75 ILE X CA 1
ATOM 636 C C . ILE A 1 75 ? 38.901 -7.058 17.518 1.00 8.49 75 ILE X C 1
ATOM 637 O O . ILE A 1 75 ? 38.310 -6.332 16.721 1.00 8.50 75 ILE X O 1
ATOM 642 N N . TYR A 1 76 ? 39.601 -8.132 17.146 1.00 8.96 76 TYR X N 1
ATOM 643 C CA . TYR A 1 76 ? 39.790 -8.460 15.733 1.00 9.55 76 TYR X CA 1
ATOM 644 C C . TYR A 1 76 ? 38.543 -9.072 15.087 1.00 9.18 76 TYR X C 1
ATOM 645 O O . TYR A 1 76 ? 38.495 -9.258 13.868 1.00 9.73 76 TYR X O 1
ATOM 654 N N . LYS A 1 77 ? 37.535 -9.369 15.907 1.00 9.20 77 LYS X N 1
ATOM 655 C CA . LYS A 1 77 ? 36.223 -9.758 15.404 1.00 10.51 77 LYS X CA 1
ATOM 656 C C . LYS A 1 77 ? 35.246 -8.581 15.472 1.00 9.35 77 LYS X C 1
ATOM 657 O O . LYS A 1 77 ? 34.403 -8.428 14.592 1.00 10.18 77 LYS X O 1
ATOM 663 N N . ARG A 1 78 ? 35.384 -7.730 16.489 1.00 8.64 78 ARG X N 1
ATOM 664 C CA . ARG A 1 78 ? 34.547 -6.534 16.597 1.00 8.49 78 ARG X CA 1
ATOM 665 C C . ARG A 1 78 ? 34.874 -5.519 15.504 1.00 8.35 78 ARG X C 1
ATOM 666 O O . ARG A 1 78 ? 33.976 -4.837 15.000 1.00 8.77 78 ARG X O 1
ATOM 674 N N . VAL A 1 79 ? 36.160 -5.429 15.158 1.00 7.86 79 VAL X N 1
ATOM 675 C CA . VAL A 1 79 ? 36.672 -4.465 14.191 1.00 7.97 79 VAL X CA 1
ATOM 676 C C . VAL A 1 79 ? 37.550 -5.252 13.215 1.00 8.03 79 VAL X C 1
ATOM 677 O O . VAL A 1 79 ? 38.763 -5.355 13.392 1.00 8.41 79 VAL X O 1
ATOM 681 N N . PRO A 1 80 ? 36.923 -5.873 12.210 1.00 7.74 80 PRO X N 1
ATOM 682 C CA . PRO A 1 80 ? 37.681 -6.754 11.329 1.00 7.63 80 PRO X CA 1
ATOM 683 C C . PRO A 1 80 ? 38.804 -6.071 10.546 1.00 7.13 80 PRO X C 1
ATOM 684 O O . PRO A 1 80 ? 38.651 -4.938 10.069 1.00 7.04 80 PRO X O 1
ATOM 688 N N . PHE A 1 81 ? 39.905 -6.805 10.405 1.00 7.01 81 PHE X N 1
ATOM 689 C CA . PHE A 1 81 ? 41.065 -6.444 9.592 1.00 6.63 81 PHE X CA 1
ATOM 690 C C . PHE A 1 81 ? 40.690 -6.857 8.166 1.00 6.24 81 PHE X C 1
ATOM 691 O O . PHE A 1 81 ? 40.829 -8.024 7.774 1.00 6.30 81 PHE X O 1
ATOM 699 N N . MET A 1 82 ? 40.202 -5.874 7.409 1.00 6.29 82 MET X N 1
ATOM 700 C CA A MET A 1 82 ? 39.553 -6.098 6.118 0.30 6.69 82 MET X CA 1
ATOM 701 C CA B MET A 1 82 ? 39.548 -6.119 6.124 0.70 6.21 82 MET X CA 1
ATOM 702 C C . MET A 1 82 ? 40.335 -7.026 5.184 1.00 6.48 82 MET X C 1
ATOM 703 O O . MET A 1 82 ? 39.824 -8.073 4.749 1.00 6.78 82 MET X O 1
ATOM 712 N N . GLU A 1 83 ? 41.566 -6.636 4.867 1.00 5.93 83 GLU X N 1
ATOM 713 C CA . GLU A 1 83 ? 42.319 -7.363 3.848 1.00 6.35 83 GLU X CA 1
ATOM 714 C C . GLU A 1 83 ? 42.938 -8.665 4.327 1.00 6.31 83 GLU X C 1
ATOM 715 O O . GLU A 1 83 ? 43.447 -9.432 3.509 1.00 6.77 83 GLU X O 1
ATOM 721 N N . LEU A 1 84 ? 42.911 -8.918 5.634 1.00 6.39 84 LEU X N 1
ATOM 722 C CA . LEU A 1 84 ? 43.557 -10.117 6.142 1.00 7.05 84 LEU X CA 1
ATOM 723 C C . LEU A 1 84 ? 42.711 -11.349 5.891 1.00 7.28 84 LEU X C 1
ATOM 724 O O . LEU A 1 84 ? 41.667 -11.561 6.520 1.00 7.51 84 LEU X O 1
ATOM 729 N N . ILE A 1 85 ? 43.194 -12.146 4.946 1.00 7.58 85 ILE X N 1
ATOM 730 C CA . ILE A 1 85 ? 42.596 -13.416 4.571 1.00 8.32 85 ILE X CA 1
ATOM 731 C C . ILE A 1 85 ? 43.711 -14.442 4.650 1.00 8.51 85 ILE X C 1
ATOM 732 O O . ILE A 1 85 ? 44.754 -14.283 4.007 1.00 8.38 85 ILE X O 1
ATOM 737 N N . ILE A 1 86 ? 43.499 -15.476 5.462 1.00 8.80 86 ILE X N 1
ATOM 738 C CA . ILE A 1 86 ? 44.456 -16.570 5.624 1.00 9.20 86 ILE X CA 1
ATOM 739 C C . ILE A 1 86 ? 43.671 -17.870 5.532 1.00 9.41 86 ILE X C 1
ATOM 740 O O . ILE A 1 86 ? 42.703 -18.057 6.280 1.00 8.64 86 ILE X O 1
ATOM 745 N N . PRO A 1 87 ? 44.078 -18.781 4.619 1.00 10.30 87 PRO X N 1
ATOM 746 C CA . PRO A 1 87 ? 43.321 -20.002 4.392 1.00 10.40 87 PRO X CA 1
ATOM 747 C C . PRO A 1 87 ? 43.148 -20.793 5.685 1.00 9.69 87 PRO X C 1
ATOM 748 O O . PRO A 1 87 ? 44.118 -21.018 6.404 1.00 8.65 87 PRO X O 1
ATOM 752 N N . GLY A 1 88 ? 41.907 -21.179 5.972 1.00 9.96 88 GLY X N 1
ATOM 753 C CA . GLY A 1 88 ? 41.583 -21.961 7.155 1.00 10.87 88 GLY X CA 1
ATOM 754 C C . GLY A 1 88 ? 41.569 -21.203 8.470 1.00 10.61 88 GLY X C 1
ATOM 755 O O . GLY A 1 88 ? 41.253 -21.781 9.513 1.00 12.84 88 GLY X O 1
ATOM 756 N N . ILE A 1 89 ? 41.889 -19.909 8.439 1.00 9.87 89 ILE X N 1
ATOM 757 C CA A ILE A 1 89 ? 42.064 -19.147 9.674 0.50 9.87 89 ILE X CA 1
ATOM 758 C CA B ILE A 1 89 ? 42.055 -19.147 9.674 0.50 9.84 89 ILE X CA 1
ATOM 759 C C . ILE A 1 89 ? 41.117 -17.952 9.776 1.00 9.39 89 ILE X C 1
ATOM 760 O O . ILE A 1 89 ? 40.401 -17.817 10.766 1.00 9.97 89 ILE X O 1
ATOM 769 N N . THR A 1 90 ? 41.120 -17.085 8.765 1.00 8.69 90 THR X N 1
ATOM 770 C CA . THR A 1 90 ? 40.338 -15.864 8.849 1.00 8.98 90 THR X CA 1
ATOM 771 C C . THR A 1 90 ? 40.067 -15.282 7.473 1.00 8.41 90 THR X C 1
ATOM 772 O O . THR A 1 90 ? 40.825 -15.505 6.528 1.00 8.54 90 THR X O 1
ATOM 776 N N . ASN A 1 91 ? 38.985 -14.521 7.376 1.00 8.49 91 ASN X N 1
ATOM 777 C CA . ASN A 1 91 ? 38.667 -13.789 6.164 1.00 8.61 91 ASN X CA 1
ATOM 778 C C . ASN A 1 91 ? 37.997 -12.481 6.557 1.00 8.23 91 ASN X C 1
ATOM 779 O O . ASN A 1 91 ? 36.805 -12.448 6.872 1.00 8.48 91 ASN X O 1
ATOM 784 N N . GLY A 1 92 ? 38.771 -11.398 6.548 1.00 7.73 92 GLY X N 1
ATOM 785 C CA . GLY A 1 92 ? 38.256 -10.107 6.991 1.00 7.48 92 GLY X CA 1
ATOM 786 C C . GLY A 1 92 ? 37.111 -9.600 6.137 1.00 7.10 92 GLY X C 1
ATOM 787 O O . GLY A 1 92 ? 36.190 -8.956 6.634 1.00 7.46 92 GLY X O 1
ATOM 788 N N . VAL A 1 93 ? 37.189 -9.851 4.835 1.00 7.39 93 VAL X N 1
ATOM 789 C CA . VAL A 1 93 ? 36.156 -9.403 3.907 1.00 8.07 93 VAL X CA 1
ATOM 790 C C . VAL A 1 93 ? 34.826 -10.093 4.211 1.00 8.84 93 VAL X C 1
ATOM 791 O O . VAL A 1 93 ? 33.787 -9.434 4.286 1.00 9.19 93 VAL X O 1
ATOM 795 N N . GLU A 1 94 ? 34.872 -11.411 4.415 1.00 9.26 94 GLU X N 1
ATOM 796 C CA A GLU A 1 94 ? 33.695 -12.209 4.789 0.50 10.07 94 GLU X CA 1
ATOM 797 C CA B GLU A 1 94 ? 33.659 -12.141 4.742 0.50 10.16 94 GLU X CA 1
ATOM 798 C C . GLU A 1 94 ? 33.094 -11.691 6.091 1.00 9.89 94 GLU X C 1
ATOM 799 O O . GLU A 1 94 ? 31.880 -11.524 6.225 1.00 10.31 94 GLU X O 1
ATOM 810 N N . MET A 1 95 ? 33.961 -11.458 7.071 1.00 9.61 95 MET X N 1
ATOM 811 C CA A MET A 1 95 ? 33.526 -10.981 8.378 0.50 9.51 95 MET X CA 1
ATOM 812 C CA B MET A 1 95 ? 33.500 -10.990 8.373 0.50 10.87 95 MET X CA 1
ATOM 813 C C . MET A 1 95 ? 32.768 -9.662 8.236 1.00 9.47 95 MET X C 1
ATOM 814 O O . MET A 1 95 ? 31.711 -9.464 8.843 1.00 10.19 95 MET X O 1
ATOM 823 N N . LEU A 1 96 ? 33.308 -8.762 7.419 1.00 8.74 96 LEU X N 1
ATOM 824 C CA . LEU A 1 96 ? 32.666 -7.471 7.202 1.00 8.43 96 LEU X CA 1
ATOM 825 C C . LEU A 1 96 ? 31.382 -7.576 6.385 1.00 9.14 96 LEU X C 1
ATOM 826 O O . LEU A 1 96 ? 30.392 -6.905 6.692 1.00 9.19 96 LEU X O 1
ATOM 831 N N . ASN A 1 97 ? 31.390 -8.423 5.355 1.00 9.56 97 ASN X N 1
ATOM 832 C CA . ASN A 1 97 ? 30.189 -8.627 4.544 1.00 10.65 97 ASN X CA 1
ATOM 833 C C . ASN A 1 97 ? 29.007 -9.034 5.426 1.00 11.91 97 ASN X C 1
ATOM 834 O O . ASN A 1 97 ? 27.868 -8.666 5.144 1.00 13.16 97 ASN X O 1
ATOM 839 N N . ASN A 1 98 ? 29.299 -9.793 6.481 1.00 13.01 98 ASN X N 1
ATOM 840 C CA . ASN A 1 98 ? 28.282 -10.332 7.391 1.00 14.73 98 ASN X CA 1
ATOM 841 C C . ASN A 1 98 ? 28.001 -9.459 8.612 1.00 15.18 98 ASN X C 1
ATOM 842 O O . ASN A 1 98 ? 27.224 -9.849 9.493 1.00 16.29 98 ASN X O 1
ATOM 847 N N . MET A 1 99 ? 28.624 -8.284 8.664 1.00 15.13 99 MET X N 1
ATOM 848 C CA A MET A 1 99 ? 28.489 -7.413 9.815 0.50 15.79 99 MET X CA 1
ATOM 849 C CA B MET A 1 99 ? 28.523 -7.390 9.823 0.50 15.07 99 MET X CA 1
ATOM 850 C C . MET A 1 99 ? 27.435 -6.334 9.609 1.00 15.17 99 MET X C 1
ATOM 851 O O . MET A 1 99 ? 27.437 -5.647 8.588 1.00 15.09 99 MET X O 1
ATOM 860 N N . PRO A 1 100 ? 26.509 -6.190 10.586 1.00 15.49 100 PRO X N 1
ATOM 861 C CA . PRO A 1 100 ? 25.525 -5.115 10.471 1.00 15.19 100 PRO X CA 1
ATOM 862 C C . PRO A 1 100 ? 26.169 -3.736 10.588 1.00 14.62 100 PRO X C 1
ATOM 863 O O . PRO A 1 100 ? 27.165 -3.571 11.299 1.00 14.53 100 PRO X O 1
ATOM 867 N N . SER A 1 101 ? 25.596 -2.759 9.890 1.00 13.91 101 SER X N 1
ATOM 868 C CA . SER A 1 101 ? 26.006 -1.372 10.029 1.00 13.84 101 SER X CA 1
ATOM 869 C C . SER A 1 101 ? 25.562 -0.859 11.397 1.00 13.84 101 SER X C 1
ATOM 870 O O . SER A 1 101 ? 24.570 -1.352 11.950 1.00 14.90 101 SER X O 1
ATOM 873 N N . PRO A 1 102 ? 26.276 0.136 11.947 1.00 13.33 102 PRO X N 1
ATOM 874 C CA . PRO A 1 102 ? 27.447 0.808 11.374 1.00 12.65 102 PRO X CA 1
ATOM 875 C C . PRO A 1 102 ? 28.746 0.042 11.639 1.00 11.60 102 PRO X C 1
ATOM 876 O O . PRO A 1 102 ? 29.050 -0.290 12.789 1.00 12.17 102 PRO X O 1
ATOM 880 N N . ARG A 1 103 ? 29.506 -0.228 10.579 1.00 9.93 103 ARG X N 1
ATOM 881 C CA . ARG A 1 103 ? 30.732 -1.018 10.695 1.00 8.88 103 ARG X CA 1
ATOM 882 C C . ARG A 1 103 ? 31.949 -0.161 10.990 1.00 8.22 103 ARG X C 1
ATOM 883 O O . ARG A 1 103 ? 32.084 0.958 10.480 1.00 8.61 103 ARG X O 1
ATOM 891 N N . ILE A 1 104 ? 32.839 -0.708 11.807 1.00 7.52 104 ILE X N 1
ATOM 892 C CA . ILE A 1 104 ? 34.170 -0.160 12.004 1.00 7.97 104 ILE X CA 1
ATOM 893 C C . ILE A 1 104 ? 35.139 -1.110 11.313 1.00 7.67 104 ILE X C 1
ATOM 894 O O . ILE A 1 104 ? 35.148 -2.305 11.597 1.00 7.77 104 ILE X O 1
ATOM 899 N N . VAL A 1 105 ? 35.946 -0.576 10.404 1.00 7.48 105 VAL X N 1
ATOM 900 C CA . VAL A 1 105 ? 36.787 -1.379 9.522 1.00 7.39 105 VAL X CA 1
ATOM 901 C C . VAL A 1 105 ? 38.251 -1.047 9.778 1.00 7.05 105 VAL X C 1
ATOM 902 O O . VAL A 1 105 ? 38.589 0.125 9.836 1.00 8.02 105 VAL X O 1
ATOM 906 N N . LYS A 1 106 ? 39.107 -2.062 9.918 1.00 6.44 106 LYS X N 1
ATOM 907 C CA . LYS A 1 106 ? 40.551 -1.852 10.033 1.00 6.53 106 LYS X CA 1
ATOM 908 C C . LYS A 1 106 ? 41.250 -2.159 8.717 1.00 5.62 106 LYS X C 1
ATOM 909 O O . LYS A 1 106 ? 40.955 -3.168 8.071 1.00 5.89 106 LYS X O 1
ATOM 915 N N . THR A 1 107 ? 42.199 -1.306 8.341 1.00 5.43 107 THR X N 1
ATOM 916 C CA . THR A 1 107 ? 43.078 -1.604 7.222 1.00 5.68 107 THR X CA 1
ATOM 917 C C . THR A 1 107 ? 44.480 -1.087 7.487 1.00 5.62 107 THR X C 1
ATOM 918 O O . THR A 1 107 ? 44.666 -0.129 8.238 1.00 6.11 107 THR X O 1
ATOM 922 N N . HIS A 1 108 ? 45.449 -1.720 6.834 1.00 5.71 108 HIS X N 1
ATOM 923 C CA . HIS A 1 108 ? 46.787 -1.163 6.720 1.00 5.87 108 HIS X CA 1
ATOM 924 C C . HIS A 1 108 ? 47.169 -0.859 5.274 1.00 5.80 108 HIS X C 1
ATOM 925 O O . HIS A 1 108 ? 48.331 -0.584 4.993 1.00 6.41 108 HIS X O 1
ATOM 932 N N . LEU A 1 109 ? 46.220 -0.896 4.346 1.00 5.85 109 LEU X N 1
ATOM 933 C CA . LEU A 1 109 ? 46.600 -0.728 2.950 1.00 6.17 109 LEU X CA 1
ATOM 934 C C . LEU A 1 109 ? 47.116 0.672 2.655 1.00 6.82 109 LEU X C 1
ATOM 935 O O . LEU A 1 109 ? 46.533 1.662 3.097 1.00 6.81 109 LEU X O 1
ATOM 940 N N . PRO A 1 110 ? 48.211 0.764 1.883 1.00 7.29 110 PRO X N 1
ATOM 941 C CA . PRO A 1 110 ? 48.589 2.062 1.320 1.00 8.04 110 PRO X CA 1
ATOM 942 C C . PRO A 1 110 ? 47.424 2.637 0.523 1.00 7.98 110 PRO X C 1
ATOM 943 O O . PRO A 1 110 ? 46.609 1.881 -0.022 1.00 7.54 110 PRO X O 1
ATOM 947 N N . VAL A 1 111 ? 47.366 3.964 0.443 1.00 7.87 111 VAL X N 1
ATOM 948 C CA A VAL A 1 111 ? 46.233 4.673 -0.182 0.34 8.84 111 VAL X CA 1
ATOM 949 C CA B VAL A 1 111 ? 46.194 4.591 -0.091 0.33 7.39 111 VAL X CA 1
ATOM 950 C CA C VAL A 1 111 ? 46.275 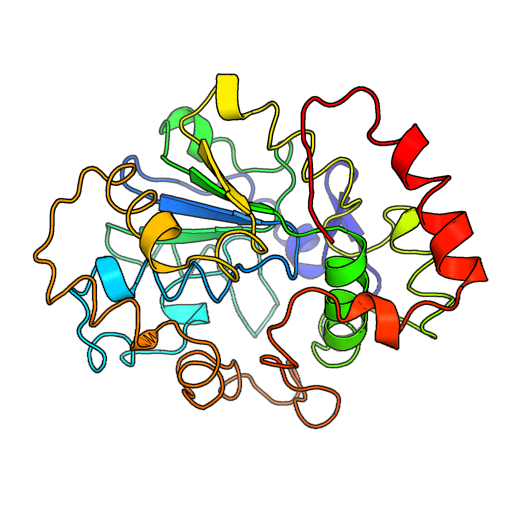4.717 -0.209 0.33 8.78 111 VAL X CA 1
ATOM 951 C C . VAL A 1 111 ? 45.867 4.114 -1.537 1.00 8.35 111 VAL X C 1
ATOM 952 O O . VAL A 1 111 ? 44.684 3.947 -1.860 1.00 8.54 111 VAL X O 1
ATOM 962 N N . GLN A 1 112 ? 46.887 3.834 -2.344 1.00 8.55 112 GLN X N 1
ATOM 963 C CA A GLN A 1 112 ? 46.695 3.442 -3.725 0.50 9.11 112 GLN X CA 1
ATOM 964 C CA B GLN A 1 112 ? 46.692 3.434 -3.734 0.50 9.07 112 GLN X CA 1
ATOM 965 C C . GLN A 1 112 ? 46.123 2.027 -3.868 1.00 8.98 112 GLN X C 1
ATOM 966 O O . GLN A 1 112 ? 45.656 1.653 -4.940 1.00 9.91 112 GLN X O 1
ATOM 977 N N . LEU A 1 113 ? 46.159 1.248 -2.783 1.00 8.06 113 LEU X N 1
ATOM 978 C CA . LEU A 1 113 ? 45.614 -0.109 -2.789 1.00 7.87 113 LEU X CA 1
ATOM 979 C C . LEU A 1 113 ? 44.263 -0.211 -2.109 1.00 7.76 113 LEU X C 1
ATOM 980 O O . LEU A 1 113 ? 43.642 -1.270 -2.138 1.00 8.48 113 LEU X O 1
ATOM 985 N N . LEU A 1 114 ? 43.790 0.871 -1.493 1.00 6.91 114 LEU X N 1
ATOM 986 C CA . LEU A 1 114 ? 42.509 0.796 -0.798 1.00 6.93 114 LEU X CA 1
ATOM 987 C C . LEU A 1 114 ? 41.404 0.465 -1.798 1.00 7.01 114 LEU X C 1
ATOM 988 O O . LEU A 1 114 ? 41.369 1.032 -2.888 1.00 7.28 114 LEU X O 1
ATOM 993 N N . PRO A 1 115 ? 40.492 -0.452 -1.440 1.00 6.88 115 PRO X N 1
ATOM 994 C CA . PRO A 1 115 ? 39.362 -0.721 -2.337 1.00 7.01 115 PRO X CA 1
ATOM 995 C C . PRO A 1 115 ? 38.615 0.553 -2.720 1.00 7.24 115 PRO X C 1
ATOM 996 O O . PRO A 1 115 ? 38.295 1.388 -1.871 1.00 7.18 115 PRO X O 1
ATOM 1000 N N . SER A 1 116 ? 38.337 0.680 -4.013 1.00 7.59 116 SER X N 1
ATOM 1001 C CA A SER A 1 116 ? 37.784 1.927 -4.530 0.50 8.05 116 SER X CA 1
ATOM 1002 C CA B SER A 1 116 ? 37.749 1.891 -4.584 0.50 8.43 116 SER X CA 1
ATOM 1003 C C . SER A 1 116 ? 36.398 2.253 -3.974 1.00 7.85 116 SER X C 1
ATOM 1004 O O . SER A 1 116 ? 36.005 3.420 -3.962 1.00 7.57 116 SER X O 1
ATOM 1009 N N . SER A 1 117 ? 35.680 1.240 -3.489 1.00 7.55 117 SER X N 1
ATOM 1010 C CA . SER A 1 117 ? 34.360 1.454 -2.908 1.00 7.62 117 SER X CA 1
ATOM 1011 C C . SER A 1 117 ? 34.398 2.460 -1.751 1.00 7.20 117 SER X C 1
ATOM 1012 O O . SER A 1 117 ? 33.423 3.182 -1.535 1.00 7.69 117 SER X O 1
ATOM 1015 N N . PHE A 1 118 ? 35.500 2.513 -0.998 1.00 7.05 118 PHE X N 1
ATOM 1016 C CA . PHE A 1 118 ? 35.589 3.498 0.083 1.00 7.10 118 PHE X CA 1
ATOM 1017 C C . PHE A 1 118 ? 35.531 4.922 -0.446 1.00 7.24 118 PHE X C 1
ATOM 1018 O O . PHE A 1 118 ? 34.909 5.792 0.170 1.00 7.95 118 PHE X O 1
ATOM 1026 N N . TRP A 1 119 ? 36.178 5.161 -1.585 1.00 7.16 119 TRP X N 1
ATOM 1027 C CA . TRP A 1 119 ? 36.145 6.483 -2.206 1.00 7.53 119 TRP X CA 1
ATOM 1028 C C . TRP A 1 119 ? 34.756 6.775 -2.771 1.00 8.08 119 TRP X C 1
ATOM 1029 O O . TRP A 1 119 ? 34.195 7.859 -2.562 1.00 8.66 119 TRP X O 1
ATOM 1040 N N . LYS A 1 120 ? 34.187 5.788 -3.460 1.00 8.46 120 LYS X N 1
ATOM 1041 C CA . LYS A 1 120 ? 32.873 5.950 -4.080 1.00 9.80 120 LYS X CA 1
ATOM 1042 C C . LYS A 1 120 ? 31.787 6.211 -3.042 1.00 9.58 120 LYS X C 1
ATOM 1043 O O . LYS A 1 120 ? 30.822 6.929 -3.321 1.00 10.50 120 LYS X O 1
ATOM 1049 N N . ASN A 1 121 ? 31.937 5.621 -1.855 1.00 8.84 121 ASN X N 1
ATOM 1050 C CA . ASN A 1 121 ? 30.989 5.836 -0.766 1.00 8.93 121 ASN X CA 1
ATOM 1051 C C . ASN A 1 121 ? 31.333 7.036 0.097 1.00 8.60 121 ASN X C 1
ATOM 1052 O O . ASN A 1 121 ? 30.592 7.352 1.029 1.00 8.92 121 ASN X O 1
ATOM 1057 N N . ASP A 1 122 ? 32.452 7.691 -0.219 1.00 8.44 122 ASP X N 1
ATOM 1058 C CA . ASP A 1 122 ? 32.910 8.884 0.492 1.00 8.57 122 ASP X CA 1
ATOM 1059 C C . ASP A 1 122 ? 32.966 8.659 2.001 1.00 8.33 122 ASP X C 1
ATOM 1060 O O . ASP A 1 122 ? 32.536 9.507 2.784 1.00 8.96 122 ASP X O 1
ATOM 1065 N N . CYS A 1 123 ? 33.491 7.508 2.413 1.00 8.21 123 CYS X N 1
ATOM 1066 C CA . CYS A 1 123 ? 33.526 7.172 3.831 1.00 7.93 123 CYS X CA 1
ATOM 1067 C C . CYS A 1 123 ? 34.408 8.117 4.622 1.00 7.56 123 CYS X C 1
ATOM 1068 O O . CYS A 1 123 ? 35.402 8.630 4.108 1.00 8.22 123 CYS X O 1
ATOM 1071 N N . LYS A 1 124 ? 34.031 8.321 5.877 1.00 7.44 124 LYS X N 1
ATOM 1072 C CA . LYS A 1 124 ? 34.934 8.922 6.857 1.00 7.43 124 LYS X CA 1
ATOM 1073 C C . LYS A 1 124 ? 36.037 7.943 7.236 1.00 6.82 124 LYS X C 1
ATOM 1074 O O . LYS A 1 124 ? 35.796 6.746 7.397 1.00 7.22 124 LYS X O 1
ATOM 1080 N N . ILE A 1 125 ? 37.242 8.479 7.390 1.00 6.57 125 ILE X N 1
ATOM 1081 C CA . ILE A 1 125 ? 38.425 7.685 7.670 1.00 6.79 125 ILE X CA 1
ATOM 1082 C C . ILE A 1 125 ? 39.172 8.326 8.832 1.00 5.85 125 ILE X C 1
ATOM 1083 O O . ILE A 1 125 ? 39.353 9.545 8.857 1.00 6.18 125 ILE X O 1
ATOM 1088 N N . ILE A 1 126 ? 39.600 7.503 9.783 1.00 5.55 126 ILE X N 1
ATOM 1089 C CA . ILE A 1 126 ? 40.513 7.936 10.826 1.00 5.94 126 ILE X CA 1
ATOM 1090 C C . ILE A 1 126 ? 41.850 7.280 10.538 1.00 5.44 126 ILE X C 1
ATOM 1091 O O . ILE A 1 126 ? 41.949 6.045 10.531 1.00 6.09 126 ILE X O 1
ATOM 1096 N N . TYR A 1 127 ? 42.859 8.105 10.263 1.00 5.83 127 TYR X N 1
ATOM 1097 C CA . TYR A 1 127 ? 44.208 7.614 10.015 1.00 5.78 127 TYR X CA 1
ATOM 1098 C C . TYR A 1 127 ? 45.037 7.878 11.258 1.00 5.98 127 TYR X C 1
ATOM 1099 O O . TYR A 1 127 ? 44.948 8.965 11.832 1.00 7.03 127 TYR X O 1
ATOM 1108 N N . VAL A 1 128 ? 45.812 6.888 11.699 1.00 5.91 128 VAL X N 1
ATOM 1109 C CA . VAL A 1 128 ? 46.698 7.084 12.847 1.00 6.36 128 VAL X CA 1
ATOM 1110 C C . VAL A 1 128 ? 48.129 6.863 12.409 1.00 6.06 128 VAL X C 1
ATOM 1111 O O . VAL A 1 128 ? 48.456 5.823 11.822 1.00 6.03 128 VAL X O 1
ATOM 1115 N N . ALA A 1 129 ? 48.963 7.857 12.700 1.00 6.16 129 ALA X N 1
ATOM 1116 C CA . ALA A 1 129 ? 50.397 7.810 12.429 1.00 6.28 129 ALA X CA 1
ATOM 1117 C C . ALA A 1 129 ? 51.168 7.797 13.739 1.00 6.07 129 ALA X C 1
ATOM 1118 O O . ALA A 1 129 ? 50.697 8.301 14.759 1.00 6.85 129 ALA X O 1
ATOM 1120 N N . ARG A 1 130 ? 52.368 7.233 13.691 1.00 5.92 130 ARG X N 1
ATOM 1121 C CA . ARG A 1 130 ? 53.244 7.133 14.846 1.00 6.24 130 ARG X CA 1
ATOM 1122 C C . ARG A 1 130 ? 54.660 7.361 14.339 1.00 6.30 130 ARG X C 1
ATOM 1123 O O . ARG A 1 130 ? 54.975 7.031 13.193 1.00 6.57 130 ARG X O 1
ATOM 1131 N N . ASN A 1 131 ? 55.523 7.923 15.184 1.00 6.80 131 ASN X N 1
ATOM 1132 C CA . ASN A 1 131 ? 56.871 8.229 14.716 1.00 7.26 131 ASN X CA 1
ATOM 1133 C C . ASN A 1 131 ? 57.593 6.970 14.246 1.00 6.85 131 ASN X C 1
ATOM 1134 O O . ASN A 1 131 ? 57.454 5.890 14.846 1.00 6.97 131 ASN X O 1
ATOM 1139 N N . ALA A 1 132 ? 58.342 7.109 13.156 1.00 6.72 132 ALA X N 1
ATOM 1140 C CA . ALA A 1 132 ? 58.885 5.954 12.453 1.00 6.93 132 ALA X CA 1
ATOM 1141 C C . ALA A 1 132 ? 59.786 5.085 13.319 1.00 6.69 132 ALA X C 1
ATOM 1142 O O . ALA A 1 132 ? 59.750 3.860 13.208 1.00 6.80 132 ALA X O 1
ATOM 1144 N N . LYS A 1 133 ? 60.605 5.707 14.167 1.00 6.96 133 LYS X N 1
ATOM 1145 C CA . LYS A 1 133 ? 61.540 4.933 14.997 1.00 7.51 133 LYS X CA 1
ATOM 1146 C C . LYS A 1 133 ? 60.801 4.031 15.982 1.00 7.17 133 LYS X C 1
ATOM 1147 O O . LYS A 1 133 ? 61.171 2.875 16.156 1.00 7.67 133 LYS X O 1
ATOM 1153 N N . ASP A 1 134 ? 59.740 4.541 16.608 1.00 6.87 134 ASP X N 1
ATOM 1154 C CA . ASP A 1 134 ? 58.947 3.711 17.507 1.00 6.82 134 ASP X CA 1
ATOM 1155 C C . ASP A 1 134 ? 58.178 2.638 16.740 1.00 6.53 134 ASP X C 1
ATOM 1156 O O . ASP A 1 134 ? 58.017 1.523 17.235 1.00 6.68 134 ASP X O 1
ATOM 1161 N N . VAL A 1 135 ? 57.710 2.964 15.534 1.00 6.03 135 VAL X N 1
ATOM 1162 C CA . VAL A 1 135 ? 57.043 1.976 14.694 1.00 6.53 135 VAL X CA 1
ATOM 1163 C C . VAL A 1 135 ? 57.971 0.800 14.375 1.00 6.33 135 VAL X C 1
ATOM 1164 O O . VAL A 1 135 ? 57.579 -0.352 14.546 1.00 6.45 135 VAL X O 1
ATOM 1168 N N . VAL A 1 136 ? 59.195 1.070 13.920 1.00 6.70 136 VAL X N 1
ATOM 1169 C CA . VAL A 1 136 ? 60.054 -0.038 13.508 1.00 7.05 136 VAL X CA 1
ATOM 1170 C C . VAL A 1 136 ? 60.404 -0.941 14.700 1.00 6.78 136 VAL X C 1
ATOM 1171 O O . VAL A 1 136 ? 60.479 -2.158 14.556 1.00 6.88 136 VAL X O 1
ATOM 1175 N N . VAL A 1 137 ? 60.579 -0.361 15.883 1.00 6.78 137 VAL X N 1
ATOM 1176 C CA . VAL A 1 137 ? 60.830 -1.176 17.075 1.00 7.17 137 VAL X CA 1
ATOM 1177 C C . VAL A 1 137 ? 59.622 -2.073 17.378 1.00 6.72 137 VAL X C 1
ATOM 1178 O O . VAL A 1 137 ? 59.761 -3.286 17.555 1.00 7.20 137 VAL X O 1
ATOM 1182 N N . SER A 1 138 ? 58.433 -1.473 17.428 1.00 6.85 138 SER X N 1
A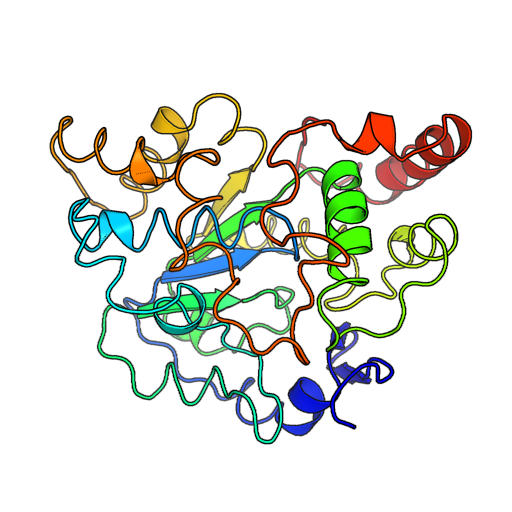TOM 1183 C CA . SER A 1 138 ? 57.211 -2.220 17.680 1.00 6.84 138 SER X CA 1
ATOM 1184 C C . SER A 1 138 ? 57.028 -3.326 16.633 1.00 6.51 138 SER X C 1
ATOM 1185 O O . SER A 1 138 ? 56.620 -4.450 16.949 1.00 6.93 138 SER X O 1
ATOM 1188 N N . TYR A 1 139 ? 57.363 -3.007 15.386 1.00 6.59 139 TYR X N 1
ATOM 1189 C CA . TYR A 1 139 ? 57.141 -3.919 14.266 1.00 6.90 139 TYR X CA 1
ATOM 1190 C C . TYR A 1 139 ? 58.120 -5.087 14.297 1.00 6.93 139 TYR X C 1
ATOM 1191 O O . TYR A 1 139 ? 57.773 -6.198 13.921 1.00 7.20 139 TYR X O 1
ATOM 1200 N N . TYR A 1 140 ? 59.342 -4.838 14.766 1.00 7.27 140 TYR X N 1
ATOM 1201 C CA . TYR A 1 140 ? 60.337 -5.895 14.909 1.00 7.81 140 TYR X CA 1
ATOM 1202 C C . TYR A 1 140 ? 59.829 -6.985 15.853 1.00 7.58 140 TYR X C 1
ATOM 1203 O O . TYR A 1 140 ? 59.825 -8.171 15.510 1.00 7.92 140 TYR X O 1
ATOM 1212 N N . TYR A 1 141 ? 59.380 -6.578 17.038 1.00 7.54 141 TYR X N 1
ATOM 1213 C CA . TYR A 1 141 ? 58.867 -7.539 18.009 1.00 8.40 141 TYR X CA 1
ATOM 1214 C C . TYR A 1 141 ? 57.589 -8.202 17.511 1.00 7.98 141 TYR X C 1
ATOM 1215 O O . TYR A 1 141 ? 57.374 -9.390 17.740 1.00 8.44 141 TYR X O 1
ATOM 1224 N N . PHE A 1 142 ? 56.758 -7.441 16.808 1.00 7.89 142 PHE X N 1
ATOM 1225 C CA . PHE A 1 142 ? 55.532 -8.002 16.247 1.00 7.94 142 PHE X CA 1
ATOM 1226 C C . PHE A 1 142 ? 55.837 -9.067 15.193 1.00 7.61 142 PHE X C 1
ATOM 1227 O O . PHE A 1 142 ? 55.201 -10.125 15.173 1.00 8.14 142 PHE X O 1
ATOM 1235 N N . TYR A 1 143 ? 56.815 -8.805 14.327 1.00 7.73 143 TYR X N 1
ATOM 1236 C CA . TYR A 1 143 ? 57.266 -9.812 13.361 1.00 8.39 143 TYR X CA 1
ATOM 1237 C C . TYR A 1 143 ? 57.670 -11.117 14.045 1.00 8.81 143 TYR X C 1
ATOM 1238 O O . TYR A 1 143 ? 57.417 -12.204 13.525 1.00 9.30 143 TYR X O 1
ATOM 1247 N N . GLN A 1 144 ? 58.302 -11.005 15.207 1.00 9.20 144 GLN X N 1
ATOM 1248 C CA A GLN A 1 144 ? 58.744 -12.189 15.933 0.50 9.66 144 GLN X CA 1
ATOM 1249 C CA B GLN A 1 144 ? 58.747 -12.184 15.943 0.50 10.05 144 GLN X CA 1
ATOM 1250 C C . GLN A 1 144 ? 57.565 -13.007 16.451 1.00 9.77 144 GLN X C 1
ATOM 1251 O O . GLN A 1 144 ? 57.558 -14.233 16.345 1.00 10.82 144 GLN X O 1
ATOM 1262 N N . MET A 1 145 ? 56.562 -12.335 17.011 1.00 9.39 145 MET X N 1
ATOM 1263 C CA . MET A 1 145 ? 55.466 -13.042 17.673 1.00 9.20 145 MET X CA 1
ATOM 1264 C C . MET A 1 145 ? 54.309 -13.432 16.756 1.00 8.73 145 MET X C 1
ATOM 1265 O O . MET A 1 145 ? 53.632 -14.436 17.011 1.00 9.19 145 MET X O 1
ATOM 1270 N N . ALA A 1 146 ? 54.080 -12.634 15.711 1.00 8.49 146 ALA X N 1
ATOM 1271 C CA . ALA A 1 146 ? 52.948 -12.827 14.816 1.00 8.47 146 ALA X CA 1
ATOM 1272 C C . ALA A 1 146 ? 53.445 -13.594 13.600 1.00 8.36 146 ALA X C 1
ATOM 1273 O O . ALA A 1 146 ? 54.056 -13.034 12.680 1.00 8.48 146 ALA X O 1
ATOM 1275 N N . LYS A 1 147 ? 53.178 -14.897 13.624 1.00 8.84 147 LYS X N 1
ATOM 1276 C CA . LYS A 1 147 ? 53.851 -15.864 12.758 1.00 9.04 147 LYS X CA 1
ATOM 1277 C C . LYS A 1 147 ? 53.481 -15.802 11.280 1.00 9.00 147 LYS X C 1
ATOM 1278 O O . LYS A 1 147 ? 54.148 -16.427 10.458 1.00 9.09 147 LYS X O 1
ATOM 1284 N N . ILE A 1 148 ? 52.442 -15.046 10.930 1.00 8.66 148 ILE X N 1
ATOM 1285 C CA . ILE A 1 148 ? 52.117 -14.857 9.519 1.00 8.78 148 ILE X CA 1
ATOM 1286 C C . ILE A 1 148 ? 53.253 -14.132 8.774 1.00 7.96 148 ILE X C 1
ATOM 1287 O O . ILE A 1 148 ? 53.396 -14.293 7.561 1.00 8.52 148 ILE X O 1
ATOM 1292 N N . HIS A 1 149 ? 54.046 -13.339 9.500 1.00 8.19 149 HIS X N 1
ATOM 1293 C CA . HIS A 1 149 ? 55.162 -12.591 8.918 1.00 8.26 149 HIS X CA 1
ATOM 1294 C C . HIS A 1 149 ? 56.328 -13.500 8.570 1.00 8.81 149 HIS X C 1
ATOM 1295 O O . HIS A 1 149 ? 56.501 -14.547 9.194 1.00 8.85 149 HIS X O 1
ATOM 1302 N N . PRO A 1 150 ? 57.175 -13.069 7.614 1.00 9.55 150 PRO X N 1
ATOM 1303 C CA . PRO A 1 150 ? 58.443 -13.772 7.432 1.00 10.52 150 PRO X CA 1
ATOM 1304 C C . PRO A 1 150 ? 59.300 -13.582 8.682 1.00 11.11 150 PRO X C 1
ATOM 1305 O O . PRO A 1 150 ? 59.045 -12.663 9.479 1.00 10.48 150 PRO X O 1
ATOM 1309 N N . GLU A 1 151 ? 60.310 -14.430 8.858 1.00 12.24 151 GLU X N 1
ATOM 1310 C CA A GLU A 1 151 ? 61.283 -14.215 9.923 0.50 12.84 151 GLU X CA 1
ATOM 1311 C CA B GLU A 1 151 ? 61.301 -14.234 9.910 0.50 12.99 151 GLU X CA 1
ATOM 1312 C C . GLU A 1 151 ? 61.884 -12.816 9.795 1.00 13.09 151 GLU X C 1
ATOM 1313 O O . GLU A 1 151 ? 62.293 -12.402 8.700 1.00 13.50 151 GLU X O 1
ATOM 1324 N N . PRO A 1 152 ? 61.903 -12.050 10.906 1.00 12.79 152 PRO X N 1
ATOM 1325 C CA . PRO A 1 152 ? 62.518 -10.726 10.786 1.00 13.22 152 PRO X CA 1
ATOM 1326 C C . PRO A 1 152 ? 64.048 -10.711 10.714 1.00 14.25 152 PRO X C 1
ATOM 1327 O O . PRO A 1 152 ? 64.618 -9.736 10.221 1.00 15.79 152 PRO X O 1
ATOM 1331 N N . GLY A 1 153 ? 64.690 -11.770 11.194 1.00 14.23 153 GLY X N 1
ATOM 1332 C CA . GLY A 1 153 ? 66.144 -11.792 11.337 1.00 14.29 153 GLY X CA 1
ATOM 1333 C C . GLY A 1 153 ? 66.560 -10.995 12.558 1.00 13.80 153 GLY X C 1
ATOM 1334 O O . GLY A 1 153 ? 65.782 -10.829 13.501 1.00 14.57 153 GLY X O 1
ATOM 1335 N N . THR A 1 154 ? 67.796 -10.509 12.552 1.00 12.51 154 THR X N 1
ATOM 1336 C CA . THR A 1 154 ? 68.291 -9.684 13.649 1.00 11.99 154 THR X CA 1
ATOM 1337 C C . THR A 1 154 ? 67.661 -8.293 13.595 1.00 11.00 154 THR X C 1
ATOM 1338 O O . THR A 1 154 ? 67.122 -7.879 12.563 1.00 10.56 154 THR X O 1
ATOM 1342 N N . TRP A 1 155 ? 67.754 -7.564 14.702 1.00 10.62 155 TRP X N 1
ATOM 1343 C CA . TRP A 1 155 ? 67.304 -6.186 14.725 1.00 10.44 155 TRP X CA 1
ATOM 1344 C C . TRP A 1 155 ? 67.949 -5.367 13.606 1.00 10.82 155 TRP X C 1
ATOM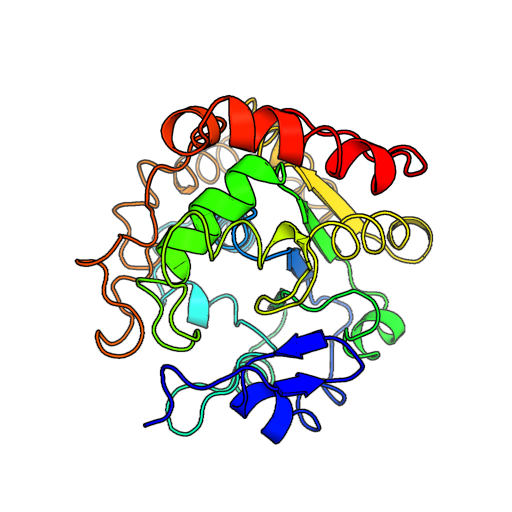 1345 O O . TRP A 1 155 ? 67.257 -4.612 12.918 1.00 10.51 155 TRP X O 1
ATOM 1356 N N . GLU A 1 156 ? 69.260 -5.513 13.410 1.00 11.72 156 GLU X N 1
ATOM 1357 C CA A GLU A 1 156 ? 69.995 -4.795 12.366 0.50 12.03 156 GLU X CA 1
ATOM 1358 C CA B GLU A 1 156 ? 69.919 -4.724 12.375 0.50 12.26 156 GLU X CA 1
ATOM 1359 C C . GLU A 1 156 ? 69.406 -5.076 10.982 1.00 12.02 156 GLU X C 1
ATOM 1360 O O . GLU A 1 156 ? 69.173 -4.174 10.175 1.00 12.28 156 GLU X O 1
ATOM 1371 N N . GLU A 1 157 ? 69.190 -6.360 10.716 1.00 11.58 157 GLU X N 1
ATOM 1372 C CA . GLU A 1 157 ? 68.631 -6.792 9.439 1.00 11.85 157 GLU X CA 1
ATOM 1373 C C . GLU A 1 157 ? 67.230 -6.223 9.231 1.00 10.42 157 GLU X C 1
ATOM 1374 O O . GLU A 1 157 ? 66.904 -5.720 8.150 1.00 10.30 157 GLU X O 1
ATOM 1380 N N . PHE A 1 158 ? 66.411 -6.291 10.277 1.00 9.73 158 PHE X N 1
ATOM 1381 C CA . PHE A 1 158 ? 65.049 -5.807 10.176 1.00 9.04 158 PHE X CA 1
ATOM 1382 C C . PHE A 1 158 ? 64.997 -4.291 9.978 1.00 8.69 158 PHE X C 1
ATOM 1383 O O . PHE A 1 158 ? 64.210 -3.791 9.172 1.00 8.73 158 PHE X O 1
ATOM 1391 N N . LEU A 1 159 ? 65.833 -3.562 10.714 1.00 8.90 159 LEU X N 1
ATOM 1392 C CA . LEU A 1 159 ? 65.901 -2.114 10.577 1.00 9.43 159 LEU X CA 1
ATOM 1393 C C . LEU A 1 159 ? 66.214 -1.726 9.128 1.00 9.45 159 LEU X C 1
ATOM 1394 O O . LEU A 1 159 ? 65.592 -0.815 8.574 1.00 9.66 159 LEU X O 1
ATOM 1399 N N . GLU A 1 160 ? 67.174 -2.422 8.521 1.00 9.89 160 GLU X N 1
ATOM 1400 C CA A GLU A 1 160 ? 67.522 -2.161 7.128 0.60 10.31 160 GLU X CA 1
ATOM 1401 C CA B GLU A 1 160 ? 67.536 -2.192 7.120 0.40 10.92 160 GLU X CA 1
ATOM 1402 C C . GLU A 1 160 ? 66.350 -2.462 6.188 1.00 10.01 160 GLU X C 1
ATOM 1403 O O . GLU A 1 160 ? 66.058 -1.676 5.280 1.00 10.06 160 GLU X O 1
ATOM 1414 N N . LYS A 1 161 ? 65.661 -3.576 6.415 1.00 9.71 161 LYS X N 1
ATOM 1415 C CA A LYS A 1 161 ? 64.463 -3.911 5.636 0.50 9.70 161 LYS X CA 1
ATOM 1416 C CA B LYS A 1 161 ? 64.484 -3.889 5.610 0.50 9.78 161 LYS X CA 1
ATOM 1417 C C . LYS A 1 161 ? 63.407 -2.817 5.759 1.00 9.00 161 LYS X C 1
ATOM 1418 O O . LYS A 1 161 ? 62.793 -2.412 4.775 1.00 9.06 161 LYS X O 1
ATOM 1429 N N . PHE A 1 162 ? 63.192 -2.345 6.984 1.00 8.48 162 PHE X N 1
ATOM 1430 C CA . PHE A 1 162 ? 62.202 -1.304 7.230 1.00 8.17 162 PHE X CA 1
ATOM 1431 C C . PHE A 1 162 ? 62.553 -0.026 6.475 1.00 7.95 162 PHE X C 1
ATOM 1432 O O . PHE A 1 162 ? 61.700 0.581 5.828 1.00 8.13 162 PHE X O 1
ATOM 1440 N N . MET A 1 163 ? 63.817 0.381 6.546 1.00 8.58 163 MET X N 1
ATOM 1441 C CA . MET A 1 163 ? 64.236 1.591 5.854 1.00 10.08 163 MET X CA 1
ATOM 1442 C C . MET A 1 163 ? 64.033 1.455 4.347 1.00 9.68 163 MET X C 1
ATOM 1443 O O . MET A 1 163 ? 63.677 2.428 3.684 1.00 10.31 163 MET X O 1
ATOM 1448 N N . ALA A 1 164 ? 64.227 0.243 3.828 1.00 9.77 164 ALA X N 1
ATOM 1449 C CA . ALA A 1 164 ? 64.089 -0.023 2.400 1.00 9.83 164 ALA X CA 1
ATOM 1450 C C . ALA A 1 164 ? 62.641 -0.313 1.987 1.00 9.63 164 ALA X C 1
ATOM 1451 O O . ALA A 1 164 ? 62.373 -0.530 0.807 1.00 10.81 164 ALA X O 1
ATOM 1453 N N . GLY A 1 165 ? 61.717 -0.336 2.948 1.00 9.26 165 GLY X N 1
ATOM 1454 C CA . GLY A 1 165 ? 60.318 -0.656 2.659 1.00 9.15 165 GLY X CA 1
ATOM 1455 C C . GLY A 1 165 ? 60.039 -2.115 2.332 1.00 9.02 165 GLY X C 1
ATOM 1456 O O . GLY A 1 165 ? 58.965 -2.446 1.817 1.00 9.44 165 GLY X O 1
ATOM 1457 N N . GLN A 1 166 ? 60.991 -2.989 2.652 1.00 9.47 166 GLN X N 1
ATOM 1458 C CA A GLN A 1 166 ? 60.877 -4.416 2.363 0.50 9.87 166 GLN X CA 1
ATOM 1459 C CA B GLN A 1 166 ? 60.873 -4.414 2.357 0.50 9.94 166 GLN X CA 1
ATOM 1460 C C . GLN A 1 166 ? 60.264 -5.157 3.542 1.00 9.51 166 GLN X C 1
ATOM 1461 O O . GLN A 1 166 ? 60.846 -6.109 4.083 1.00 10.23 166 GLN X O 1
ATOM 1472 N N . VAL A 1 167 ? 59.083 -4.698 3.940 1.00 8.77 167 VAL X N 1
ATOM 1473 C CA . VAL A 1 167 ? 58.344 -5.260 5.056 1.00 8.32 167 VAL X CA 1
ATOM 1474 C C . VAL A 1 167 ? 56.880 -5.286 4.658 1.00 7.77 167 VAL X C 1
ATOM 1475 O O . VAL A 1 167 ? 56.479 -4.637 3.692 1.00 7.77 167 VAL X O 1
ATOM 1479 N N . SER A 1 168 ? 56.093 -6.040 5.409 1.00 7.52 168 SER X N 1
ATOM 1480 C CA . SER A 1 168 ? 54.677 -6.163 5.153 1.00 7.14 168 SER X CA 1
ATOM 1481 C C . SER A 1 168 ? 53.996 -4.784 5.159 1.00 6.56 168 SER X C 1
ATOM 1482 O O . SER A 1 168 ? 54.174 -3.979 6.084 1.00 6.62 168 SER X O 1
ATOM 1485 N N . PHE A 1 169 ? 53.237 -4.535 4.095 1.00 6.31 169 PHE X N 1
ATOM 1486 C CA . PHE A 1 169 ? 52.551 -3.254 3.822 1.00 6.32 169 PHE X CA 1
ATOM 1487 C C . PHE A 1 169 ? 53.449 -2.143 3.288 1.00 6.16 169 PHE X C 1
ATOM 1488 O O . PHE A 1 169 ? 52.991 -1.023 3.091 1.00 6.45 169 PHE X O 1
ATOM 1496 N N . GLY A 1 170 ? 54.704 -2.476 2.994 1.00 6.58 170 GLY X N 1
ATOM 1497 C CA . GLY A 1 170 ? 55.586 -1.565 2.289 1.00 6.85 170 GLY X CA 1
ATOM 1498 C C . GLY A 1 170 ? 56.197 -0.491 3.169 1.00 6.98 170 GLY X C 1
ATOM 1499 O O . GLY A 1 170 ? 56.224 -0.611 4.398 1.00 6.83 170 GLY X O 1
ATOM 1500 N N . PRO A 1 171 ? 56.729 0.559 2.537 1.00 7.22 171 PRO X N 1
ATOM 1501 C CA . PRO A 1 171 ? 57.443 1.588 3.289 1.00 7.27 171 PRO X CA 1
ATOM 1502 C C . PRO A 1 171 ? 56.550 2.482 4.140 1.00 6.72 171 PRO X C 1
ATOM 1503 O O . PRO A 1 171 ? 55.509 2.965 3.684 1.00 6.80 171 PRO X O 1
ATOM 1507 N N . TRP A 1 172 ? 56.992 2.717 5.369 1.00 6.54 172 TRP X N 1
ATOM 1508 C CA . TRP A 1 172 ? 56.304 3.616 6.283 1.00 6.43 172 TRP X CA 1
ATOM 1509 C C . TRP A 1 172 ? 56.228 5.021 5.691 1.00 6.24 172 TRP X C 1
ATOM 1510 O O . TRP A 1 172 ? 55.192 5.687 5.776 1.00 6.51 172 TRP X O 1
ATOM 1521 N N . TYR A 1 173 ? 57.324 5.454 5.070 1.00 6.66 173 TYR X N 1
ATOM 1522 C CA . TYR A 1 173 ? 57.466 6.835 4.610 1.00 6.88 173 TYR X CA 1
ATOM 1523 C C . TYR A 1 173 ? 56.369 7.180 3.618 1.00 6.94 173 TYR X C 1
ATOM 1524 O O . TYR A 1 173 ? 55.647 8.161 3.784 1.00 7.00 173 TYR X O 1
ATOM 1533 N N . ASP A 1 174 ? 56.219 6.346 2.596 1.00 7.15 174 ASP X N 1
ATOM 1534 C CA A ASP A 1 174 ? 55.214 6.588 1.575 0.50 7.52 174 ASP X CA 1
ATOM 1535 C CA B ASP A 1 174 ? 55.200 6.568 1.572 0.50 7.67 174 ASP X CA 1
ATOM 1536 C C . ASP A 1 174 ? 53.800 6.419 2.141 1.00 7.26 174 ASP X C 1
ATOM 1537 O O . ASP A 1 174 ? 52.884 7.137 1.748 1.00 7.10 174 ASP X O 1
ATOM 1546 N N . HIS A 1 175 ? 53.626 5.467 3.057 1.00 6.49 175 HIS X N 1
ATOM 1547 C CA . HIS A 1 175 ? 52.315 5.217 3.653 1.00 6.29 175 HIS X CA 1
ATOM 1548 C C . HIS A 1 175 ? 51.786 6.477 4.334 1.00 6.17 175 HIS X C 1
ATOM 1549 O O . HIS A 1 175 ? 50.693 6.961 4.020 1.00 6.73 175 HIS X O 1
ATOM 1556 N N . VAL A 1 176 ? 52.584 7.030 5.246 1.00 6.03 176 VAL X N 1
ATOM 1557 C CA . VAL A 1 176 ? 52.124 8.183 6.013 1.00 6.42 176 VAL X CA 1
ATOM 1558 C C . VAL A 1 176 ? 52.002 9.427 5.140 1.00 6.71 176 VAL X C 1
ATOM 1559 O O . VAL A 1 176 ? 51.072 10.214 5.316 1.00 6.90 176 VAL X O 1
ATOM 1563 N N . LYS A 1 177 ? 52.932 9.605 4.199 1.00 6.92 177 LYS X N 1
ATOM 1564 C CA . LYS A 1 177 ? 52.906 10.796 3.349 1.00 7.64 177 LYS X CA 1
ATOM 1565 C C . LYS A 1 177 ? 51.712 10.796 2.406 1.00 7.47 177 LYS X C 1
ATOM 1566 O O . LYS A 1 177 ? 51.054 11.823 2.243 1.00 7.72 177 LYS X O 1
ATOM 1572 N N . SER A 1 178 ? 51.426 9.662 1.776 1.00 7.28 178 SER X N 1
ATOM 1573 C CA A SER A 1 178 ? 50.341 9.627 0.802 0.50 7.48 178 SER X CA 1
ATOM 1574 C CA B SER A 1 178 ? 50.339 9.617 0.799 0.50 7.78 178 SER X CA 1
ATOM 1575 C C . SER A 1 178 ? 48.977 9.690 1.478 1.00 7.30 178 SER X C 1
ATOM 1576 O O . SER A 1 178 ? 48.055 10.308 0.952 1.00 7.36 178 SER X O 1
ATOM 1581 N N . TRP A 1 179 ? 48.845 9.066 2.649 1.00 6.64 179 TRP X N 1
ATOM 1582 C CA . TRP A 1 179 ? 47.612 9.188 3.419 1.00 6.55 179 TRP X CA 1
ATOM 1583 C C . TRP A 1 179 ? 47.396 10.626 3.897 1.00 6.65 179 TRP X C 1
ATOM 1584 O O . TRP A 1 179 ? 46.263 11.107 3.931 1.00 7.32 179 TRP X O 1
ATOM 1595 N N . TRP A 1 180 ? 48.480 11.318 4.234 1.00 6.86 180 TRP X N 1
ATOM 1596 C CA . TRP A 1 180 ? 48.408 12.725 4.618 1.00 7.18 180 TRP X CA 1
ATOM 1597 C C . TRP A 1 180 ? 47.895 13.569 3.456 1.00 7.36 180 TRP X C 1
ATOM 1598 O O . TRP A 1 180 ? 46.976 14.381 3.630 1.00 7.79 180 TRP X O 1
ATOM 1609 N N . GLU A 1 181 ? 48.452 13.363 2.267 1.00 7.58 181 GLU X N 1
ATOM 1610 C CA A GLU A 1 181 ? 48.003 14.088 1.075 0.50 8.06 181 GLU X CA 1
ATOM 1611 C CA B GLU A 1 181 ? 47.996 14.112 1.099 0.50 8.05 181 GLU X CA 1
ATOM 1612 C C . GLU A 1 181 ? 46.533 13.809 0.772 1.00 7.68 181 GLU X C 1
ATOM 1613 O O . GLU A 1 181 ? 45.797 14.693 0.324 1.00 8.07 181 GLU X O 1
ATOM 1624 N N . LYS A 1 182 ? 46.104 12.574 1.031 1.00 7.28 182 LYS X N 1
ATOM 1625 C CA . LYS A 1 182 ? 44.744 12.146 0.727 1.00 7.27 182 LYS X CA 1
ATOM 1626 C C . LYS A 1 182 ? 43.679 12.901 1.523 1.00 7.13 182 LYS X C 1
ATOM 1627 O O . LYS A 1 182 ? 42.510 12.923 1.128 1.00 6.90 182 LYS X O 1
ATOM 1633 N N . ARG A 1 183 ? 44.080 13.519 2.632 1.00 7.64 183 ARG X N 1
ATOM 1634 C CA . ARG A 1 183 ? 43.134 14.252 3.472 1.00 8.31 183 ARG X CA 1
ATOM 1635 C C . ARG A 1 183 ? 42.492 15.434 2.731 1.00 8.38 183 ARG X C 1
ATOM 1636 O O . ARG A 1 183 ? 41.483 15.968 3.183 1.00 8.84 183 ARG X O 1
ATOM 1644 N N . LYS A 1 184 ? 43.063 15.828 1.593 1.00 8.48 184 LYS X N 1
ATOM 1645 C CA . LYS A 1 184 ? 42.483 16.898 0.766 1.00 9.42 184 LYS X CA 1
ATOM 1646 C C . LYS A 1 184 ? 41.359 16.400 -0.134 1.00 9.21 184 LYS X C 1
ATOM 1647 O O . LYS A 1 184 ? 40.583 17.197 -0.661 1.00 10.16 184 LYS X O 1
ATOM 1653 N N . GLU A 1 185 ? 41.271 15.086 -0.317 1.00 8.47 185 GLU X N 1
ATOM 1654 C CA . GLU A 1 185 ? 40.302 14.490 -1.231 1.00 9.00 185 GLU X CA 1
ATOM 1655 C C . GLU A 1 185 ? 39.115 13.860 -0.510 1.00 8.06 185 GLU X C 1
ATOM 1656 O O . GLU A 1 185 ? 38.019 13.787 -1.077 1.00 8.25 185 GLU X O 1
ATOM 1662 N N . TYR A 1 186 ? 39.346 13.368 0.708 1.00 7.47 186 TYR X N 1
ATOM 1663 C CA . TYR A 1 186 ? 38.331 12.647 1.482 1.00 7.43 186 TYR X CA 1
ATOM 1664 C C . TYR A 1 186 ? 38.420 13.093 2.924 1.00 7.26 186 TYR X C 1
ATOM 1665 O O . TYR A 1 186 ? 39.419 13.690 3.335 1.00 8.21 186 TYR X O 1
ATOM 1674 N N . ARG A 1 187 ? 37.357 12.835 3.682 1.00 7.53 187 ARG X N 1
ATOM 1675 C CA . ARG A 1 187 ? 37.303 13.203 5.091 1.00 7.81 187 ARG X CA 1
ATOM 1676 C C . ARG A 1 187 ? 38.160 12.253 5.904 1.00 7.39 187 ARG X C 1
ATOM 1677 O O . ARG A 1 187 ? 37.760 11.124 6.200 1.00 7.66 187 ARG X O 1
ATOM 1685 N N . ILE A 1 188 ? 39.357 12.719 6.238 1.00 7.52 188 ILE X N 1
ATOM 1686 C CA . ILE A 1 188 ? 40.318 11.927 6.989 1.00 7.80 188 ILE X CA 1
ATOM 1687 C C . ILE A 1 188 ? 40.728 12.694 8.229 1.00 7.87 188 ILE X C 1
ATOM 1688 O O . ILE A 1 188 ? 41.270 13.793 8.129 1.00 9.74 188 ILE X O 1
ATOM 1693 N N . LEU A 1 189 ? 40.436 12.129 9.394 1.00 6.96 189 LEU X N 1
ATOM 1694 C CA . LEU A 1 189 ? 40.936 12.652 10.654 1.00 6.87 189 LEU X CA 1
ATOM 1695 C C . LEU A 1 189 ? 42.301 12.016 10.871 1.00 6.48 189 LEU X C 1
ATOM 1696 O O . LEU A 1 189 ? 42.390 10.798 11.060 1.00 6.73 189 LEU X O 1
ATOM 1701 N N . TYR A 1 190 ? 43.355 12.827 10.814 1.00 6.42 190 TYR X N 1
ATOM 1702 C CA . TYR A 1 190 ? 44.712 12.304 10.800 1.00 6.47 190 TYR X CA 1
ATOM 1703 C C . TYR A 1 190 ? 45.309 12.536 12.183 1.00 6.65 190 TYR X C 1
ATOM 1704 O O . TYR A 1 190 ? 45.608 13.680 12.560 1.00 7.69 190 TYR X O 1
ATOM 1713 N N . LEU A 1 191 ? 45.431 11.452 12.944 1.00 6.50 191 LEU X N 1
ATOM 1714 C CA . LEU A 1 191 ? 45.839 11.502 14.341 1.00 6.78 191 LEU X CA 1
ATOM 1715 C C . LEU A 1 191 ? 47.253 10.989 14.512 1.00 6.53 191 LEU X C 1
ATOM 1716 O O . LEU A 1 191 ? 47.756 10.230 13.680 1.00 6.98 191 LEU X O 1
ATOM 1721 N N . PHE A 1 192 ? 47.867 11.371 15.629 1.00 6.43 192 PHE X N 1
ATOM 1722 C CA . PHE A 1 192 ? 49.202 10.919 15.985 1.00 6.70 192 PHE X CA 1
ATOM 1723 C C . PHE A 1 192 ? 49.185 10.186 17.304 1.00 6.48 192 PHE X C 1
ATOM 1724 O O . PHE A 1 192 ? 48.652 10.674 18.303 1.00 7.04 192 PHE X O 1
ATOM 1732 N N . TYR A 1 193 ? 49.794 9.008 17.302 1.00 6.68 193 TYR X N 1
ATOM 1733 C CA . TYR A 1 193 ? 49.960 8.200 18.507 1.00 6.80 193 TYR X CA 1
ATOM 1734 C C . TYR A 1 193 ? 50.517 9.025 19.676 1.00 7.25 193 TYR X C 1
ATOM 1735 O O . TYR A 1 193 ? 50.041 8.920 20.811 1.00 7.43 193 TYR X O 1
ATOM 1744 N N . GLU A 1 194 ? 51.515 9.856 19.389 1.00 7.51 194 GLU X N 1
ATOM 1745 C CA . GLU A 1 194 ? 52.175 10.645 20.429 1.00 8.07 194 GLU X CA 1
ATOM 1746 C C . GLU A 1 194 ? 51.215 11.651 21.076 1.00 8.13 194 GLU X C 1
ATOM 1747 O O . GLU A 1 194 ? 51.306 11.932 22.274 1.00 8.69 194 GLU X O 1
ATOM 1753 N N . ASP A 1 195 ? 50.291 12.185 20.285 1.00 7.88 195 ASP X N 1
ATOM 1754 C CA . ASP A 1 195 ? 49.275 13.100 20.808 1.00 8.54 195 ASP X CA 1
ATOM 1755 C C . ASP A 1 195 ? 48.302 12.365 21.723 1.00 8.33 195 ASP X C 1
ATOM 1756 O O . ASP A 1 195 ? 47.864 12.900 22.748 1.00 8.84 195 ASP X O 1
ATOM 1761 N N . MET A 1 196 ? 47.956 11.136 21.342 1.00 8.06 196 MET X N 1
ATOM 1762 C CA A MET A 1 196 ? 47.088 10.299 22.159 0.40 8.29 196 MET X CA 1
ATOM 1763 C CA B MET A 1 196 ? 47.100 10.262 22.143 0.30 8.74 196 MET X CA 1
ATOM 1764 C CA C MET A 1 196 ? 47.072 10.320 22.169 0.30 8.26 196 MET X CA 1
ATOM 1765 C C . MET A 1 196 ? 47.767 9.930 23.479 1.00 8.40 196 MET X C 1
ATOM 1766 O O . MET A 1 196 ? 47.113 9.843 24.521 1.00 8.76 196 MET X O 1
ATOM 1779 N N . LYS A 1 197 ? 49.086 9.727 23.439 1.00 8.47 197 LYS X N 1
ATOM 1780 C CA . LYS A 1 197 ? 49.860 9.493 24.659 1.00 9.91 197 LYS X CA 1
ATOM 1781 C C . LYS A 1 197 ? 49.848 10.724 25.567 1.00 10.12 197 LYS X C 1
ATOM 1782 O O . LYS A 1 197 ? 49.696 10.606 26.789 1.00 11.10 197 LYS X O 1
ATOM 1788 N N . GLU A 1 198 ? 50.022 11.900 24.973 1.00 10.19 198 GLU X N 1
ATOM 1789 C CA . GLU A 1 198 ? 50.167 13.134 25.742 1.00 12.03 198 GLU X CA 1
ATOM 1790 C C . GLU A 1 198 ? 48.848 13.619 26.336 1.00 10.95 198 GLU X C 1
ATOM 1791 O O . GLU A 1 198 ? 48.811 14.068 27.483 1.00 11.75 198 GLU X O 1
ATOM 1797 N N . ASN A 1 199 ? 47.780 13.548 25.549 1.00 10.43 199 ASN X N 1
ATOM 1798 C CA . ASN A 1 199 ? 46.487 14.063 25.980 1.00 10.79 199 ASN X CA 1
ATOM 1799 C C . ASN A 1 199 ? 45.387 13.247 25.320 1.00 10.10 199 ASN X C 1
ATOM 1800 O O . ASN A 1 199 ? 44.780 13.681 24.337 1.00 10.25 199 ASN X O 1
ATOM 1805 N N . PRO A 1 200 ? 45.135 12.042 25.851 1.00 9.98 200 PRO X N 1
ATOM 1806 C CA . PRO A 1 200 ? 44.135 11.183 25.224 1.00 10.20 200 PRO X CA 1
ATOM 1807 C C . PRO A 1 200 ? 42.732 11.790 25.206 1.00 10.37 200 PRO X C 1
ATOM 1808 O O . PRO A 1 200 ? 41.988 11.572 24.251 1.00 10.11 200 PRO X O 1
ATOM 1812 N N . LYS A 1 201 ? 42.369 12.559 26.233 1.00 10.51 201 LYS X N 1
ATOM 1813 C CA . LYS A 1 201 ? 41.048 13.185 26.251 1.00 11.12 201 LYS X CA 1
ATOM 1814 C C . LYS A 1 201 ? 40.865 14.132 25.070 1.00 10.89 201 LYS X C 1
ATOM 1815 O O . LYS A 1 201 ? 39.836 14.100 24.388 1.00 11.10 201 LYS X O 1
ATOM 1821 N N . CYS A 1 202 ? 41.874 14.962 24.822 1.00 11.57 202 CYS X N 1
ATOM 1822 C CA . CYS A 1 202 ? 41.845 15.885 23.696 1.00 11.29 202 CYS X CA 1
ATOM 1823 C C . CYS A 1 202 ? 41.641 15.139 22.374 1.00 10.18 202 CYS X C 1
ATOM 1824 O O . CYS A 1 202 ? 40.841 15.550 21.530 1.00 9.89 202 CYS X O 1
ATOM 1827 N N . GLU A 1 203 ? 42.361 14.034 22.204 1.00 9.33 203 GLU X N 1
ATOM 1828 C CA . GLU A 1 203 ? 42.276 13.268 20.959 1.00 8.93 203 GLU X CA 1
ATOM 1829 C C . GLU A 1 203 ? 40.934 12.554 20.800 1.00 8.56 203 GLU X C 1
ATOM 1830 O O . GLU A 1 203 ? 40.369 12.528 19.707 1.00 8.41 203 GLU X O 1
ATOM 1836 N N . ILE A 1 204 ? 40.410 11.994 21.885 1.00 8.44 204 ILE X N 1
ATOM 1837 C CA . ILE A 1 204 ? 39.079 11.381 21.818 1.00 8.82 204 ILE X CA 1
ATOM 1838 C C . ILE A 1 204 ? 38.007 12.433 21.496 1.00 8.27 204 ILE X C 1
ATOM 1839 O O . ILE A 1 204 ? 37.088 12.163 20.728 1.00 8.25 204 ILE X O 1
ATOM 1844 N N . GLN A 1 205 ? 38.152 13.641 22.040 1.00 8.26 205 GLN X N 1
ATOM 1845 C CA A GLN A 1 205 ? 37.227 14.718 21.701 0.50 8.78 205 GLN X CA 1
ATOM 1846 C CA B GLN A 1 205 ? 37.250 14.747 21.712 0.50 8.89 205 GLN X CA 1
ATOM 1847 C C . GLN A 1 205 ? 37.289 15.057 20.210 1.00 8.58 205 GLN X C 1
ATOM 1848 O O . GLN A 1 205 ? 36.260 15.327 19.593 1.00 8.70 205 GLN X O 1
ATOM 1859 N N . LYS A 1 206 ? 38.483 15.008 19.616 1.00 8.49 206 LYS X N 1
ATOM 1860 C CA A LYS A 1 206 ? 38.626 15.188 18.166 0.50 8.34 206 LYS X CA 1
ATOM 1861 C CA B LYS A 1 206 ? 38.602 15.200 18.173 0.50 8.43 206 LYS X CA 1
ATOM 1862 C C . LYS A 1 206 ? 37.866 14.110 17.396 1.00 7.82 206 LYS X C 1
ATOM 1863 O O . LYS A 1 206 ? 37.191 14.393 16.405 1.00 8.17 206 LYS X O 1
ATOM 1874 N N . ILE A 1 207 ? 37.985 12.863 17.846 1.00 7.26 207 ILE X N 1
ATOM 1875 C CA . ILE A 1 207 ? 37.279 11.756 17.213 1.00 7.16 207 ILE X CA 1
ATOM 1876 C C . ILE A 1 207 ? 35.768 11.978 17.312 1.00 6.87 207 ILE X C 1
ATOM 1877 O O . ILE A 1 207 ? 35.050 11.832 16.320 1.00 7.45 207 ILE X O 1
ATOM 1882 N N . LEU A 1 208 ? 35.287 12.323 18.507 1.00 7.19 208 LEU X N 1
ATOM 1883 C CA . LEU A 1 208 ? 33.854 12.557 18.689 1.00 7.81 208 LEU X CA 1
ATOM 1884 C C . LEU A 1 208 ? 33.324 13.644 17.764 1.00 8.04 208 LEU X C 1
ATOM 1885 O O . LEU A 1 208 ? 32.280 13.477 17.134 1.00 8.48 208 LEU X O 1
ATOM 1890 N N . LYS A 1 209 ? 34.053 14.750 17.660 1.00 8.20 209 LYS X N 1
ATOM 1891 C CA A LYS A 1 209 ? 33.654 15.853 16.787 0.50 8.69 209 LYS X CA 1
ATOM 1892 C CA B LYS A 1 209 ? 33.616 15.840 16.796 0.50 9.46 209 LYS X CA 1
ATOM 1893 C C . LYS A 1 209 ? 33.594 15.392 15.332 1.00 8.82 209 LYS X C 1
ATOM 1894 O O . LYS A 1 209 ? 32.648 15.682 14.607 1.00 8.97 209 LYS X O 1
ATOM 1905 N N . PHE A 1 210 ? 34.618 14.655 14.912 1.00 8.43 210 PHE X N 1
ATOM 1906 C CA . PHE A 1 210 ? 34.700 14.129 13.552 1.00 8.31 210 PHE X CA 1
ATOM 1907 C C . PHE A 1 210 ? 33.527 13.204 13.238 1.00 8.30 210 PHE X C 1
ATOM 1908 O O . PHE A 1 210 ? 32.986 13.223 12.125 1.00 8.74 210 PHE X O 1
ATOM 1916 N N . LEU A 1 211 ? 33.109 12.428 14.235 1.00 8.77 211 LEU X N 1
ATOM 1917 C CA . LEU A 1 211 ? 31.984 11.517 14.093 1.00 9.51 211 LEU X CA 1
ATOM 1918 C C . LEU A 1 211 ? 30.637 12.204 14.262 1.00 9.98 211 LEU X C 1
ATOM 1919 O O . LEU A 1 211 ? 29.598 11.559 14.140 1.00 11.15 211 LEU X O 1
ATOM 1924 N N . GLU A 1 212 ? 30.660 13.501 14.560 1.00 10.07 212 GLU X N 1
ATOM 1925 C CA . GLU A 1 212 ? 29.434 14.276 14.815 1.00 11.38 212 GLU X CA 1
ATOM 1926 C C . GLU A 1 212 ? 28.642 13.686 15.983 1.00 11.85 212 GLU X C 1
ATOM 1927 O O . GLU A 1 212 ? 27.411 13.574 15.933 1.00 12.53 212 GLU X O 1
ATOM 1933 N N . LYS A 1 213 ? 29.368 13.310 17.033 1.00 12.00 213 LYS X N 1
ATOM 1934 C CA . LYS A 1 213 ? 28.757 12.790 18.245 1.00 13.01 213 LYS X CA 1
ATOM 1935 C C . LYS A 1 213 ? 29.046 13.711 19.407 1.00 13.23 213 LYS X C 1
ATOM 1936 O O . LYS A 1 213 ? 30.189 14.133 19.615 1.00 14.46 213 LYS X O 1
ATOM 1942 N N . ASP A 1 214 ? 27.990 14.029 20.145 1.00 13.06 214 ASP X N 1
ATOM 1943 C CA A ASP A 1 214 ? 28.099 14.810 21.361 0.50 13.02 214 ASP X CA 1
ATOM 1944 C CA B ASP A 1 214 ? 28.086 14.820 21.367 0.50 13.25 214 ASP X CA 1
ATOM 1945 C C . ASP A 1 214 ? 27.597 13.948 22.512 1.00 12.83 214 ASP X C 1
ATOM 1946 O O . ASP A 1 214 ? 26.428 13.557 22.542 1.00 13.57 214 ASP X O 1
ATOM 1955 N N . ILE A 1 215 ? 28.506 13.635 23.432 1.00 11.80 215 ILE X N 1
ATOM 1956 C CA . ILE A 1 215 ? 28.224 12.727 24.544 1.00 11.45 215 ILE X CA 1
ATOM 1957 C C . ILE A 1 215 ? 28.510 13.393 25.881 1.00 10.87 215 ILE X C 1
ATOM 1958 O O . ILE A 1 215 ? 29.277 14.349 25.949 1.00 11.06 215 ILE X O 1
ATOM 1963 N N . PRO A 1 216 ? 27.889 12.888 26.959 1.00 10.11 216 PRO X N 1
ATOM 1964 C CA . PRO A 1 216 ? 28.187 13.434 28.276 1.00 9.52 216 PRO X CA 1
ATOM 1965 C C . PRO A 1 216 ? 29.630 13.212 28.696 1.00 9.11 216 PRO X C 1
ATOM 1966 O O . PRO A 1 216 ? 30.251 12.203 28.337 1.00 8.66 216 PRO X O 1
ATOM 1970 N N . GLU A 1 217 ? 30.134 14.160 29.4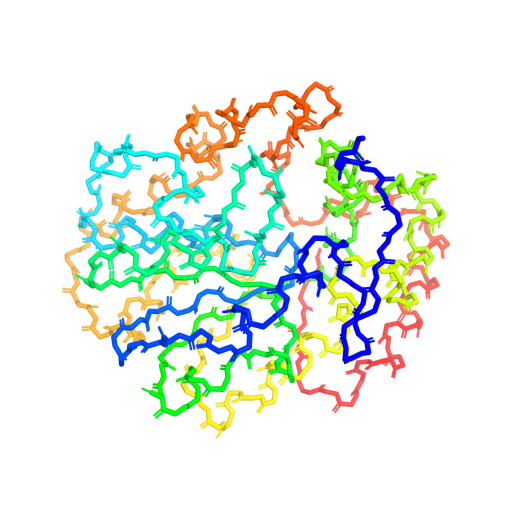75 1.00 9.25 217 GLU X N 1
ATOM 1971 C CA A GLU A 1 217 ? 31.449 14.074 30.088 0.70 9.51 217 GLU X CA 1
ATOM 1972 C CA B GLU A 1 217 ? 31.465 14.054 30.057 0.30 9.53 217 GLU X CA 1
ATOM 1973 C C . GLU A 1 217 ? 31.672 12.722 30.772 1.00 9.06 217 GLU X C 1
ATOM 1974 O O . GLU A 1 217 ? 32.749 12.121 30.667 1.00 9.04 217 GLU X O 1
ATOM 1985 N N . GLU A 1 218 ? 30.654 12.249 31.486 1.00 9.04 218 GLU X N 1
ATOM 1986 C CA . GLU A 1 218 ? 30.791 10.977 32.193 1.00 9.15 218 GLU X CA 1
ATOM 1987 C C . GLU A 1 218 ? 31.066 9.802 31.256 1.00 8.97 218 GLU X C 1
ATOM 1988 O O . GLU A 1 218 ? 31.826 8.888 31.597 1.00 9.75 218 GLU X O 1
ATOM 1994 N N . ILE A 1 219 ? 30.444 9.822 30.083 1.00 8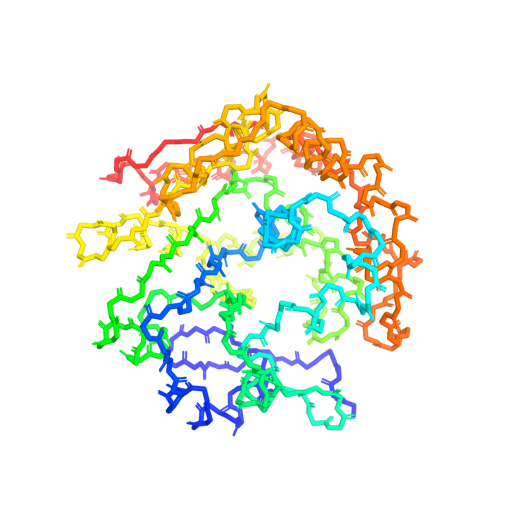.82 219 ILE X N 1
ATOM 1995 C CA . ILE A 1 219 ? 30.687 8.772 29.096 1.00 8.87 219 ILE X CA 1
ATOM 1996 C C . ILE A 1 219 ? 32.092 8.911 28.495 1.00 8.46 219 ILE X C 1
ATOM 1997 O O . ILE A 1 219 ? 32.808 7.917 28.345 1.00 8.53 219 ILE X O 1
ATOM 2002 N N . LEU A 1 220 ? 32.497 10.140 28.186 1.00 8.27 220 LEU X N 1
ATOM 2003 C CA . LEU A 1 220 ? 33.857 10.390 27.723 1.00 8.30 220 LEU X CA 1
ATOM 2004 C C . LEU A 1 220 ? 34.872 9.809 28.709 1.00 8.10 220 LEU X C 1
ATOM 2005 O O . LEU A 1 220 ? 35.833 9.151 28.305 1.00 8.23 220 LEU X O 1
ATOM 2010 N N . ASN A 1 221 ? 34.650 10.040 30.000 1.00 8.55 221 ASN X N 1
ATOM 2011 C CA . ASN A 1 221 ? 35.579 9.540 31.009 1.00 9.35 221 ASN X CA 1
ATOM 2012 C C . ASN A 1 221 ? 35.622 8.013 31.091 1.00 9.49 221 ASN X C 1
ATOM 2013 O O . ASN A 1 221 ? 36.693 7.440 31.325 1.00 9.77 221 ASN X O 1
ATOM 2018 N N . LYS A 1 222 ? 34.484 7.363 30.862 1.00 9.66 222 LYS X N 1
ATOM 2019 C CA A LYS A 1 222 ? 34.408 5.897 30.769 0.50 10.10 222 LYS X CA 1
ATOM 2020 C CA B LYS A 1 222 ? 34.452 5.912 30.808 0.50 10.08 222 LYS X CA 1
ATOM 2021 C C . LYS A 1 222 ? 35.255 5.388 29.613 1.00 9.71 222 LYS X C 1
ATOM 2022 O O . LYS A 1 222 ? 35.971 4.391 29.730 1.00 9.91 222 LYS X O 1
ATOM 2033 N N . ILE A 1 223 ? 35.133 6.059 28.474 1.00 8.76 223 ILE X N 1
ATOM 2034 C CA . ILE A 1 223 ? 35.877 5.684 27.277 1.00 8.54 223 ILE X CA 1
ATOM 2035 C C . ILE A 1 223 ? 37.379 5.867 27.508 1.00 8.48 223 ILE X C 1
ATOM 2036 O O . ILE A 1 223 ? 38.183 4.995 27.148 1.00 8.71 223 ILE X O 1
ATOM 2041 N N A LEU A 1 224 ? 37.761 6.999 28.097 0.50 8.21 224 LEU X N 1
ATOM 2042 N N B LEU A 1 224 ? 37.735 6.999 28.110 0.50 8.56 224 LEU X N 1
ATOM 2043 C CA A LEU A 1 224 ? 39.160 7.244 28.431 0.50 8.27 224 LEU X CA 1
ATOM 2044 C CA B LEU A 1 224 ? 39.109 7.321 28.469 0.50 9.13 224 LEU X CA 1
ATOM 2045 C C A LEU A 1 224 ? 39.705 6.154 29.331 0.50 8.16 224 LEU X C 1
ATOM 2046 C C B LEU A 1 224 ? 39.731 6.269 29.388 0.50 8.64 224 LEU X C 1
ATOM 2047 O O A LEU A 1 224 ? 40.759 5.583 29.051 0.50 8.15 224 LEU X O 1
ATOM 2048 O O B LEU A 1 224 ? 40.869 5.846 29.180 0.50 8.76 224 LEU X O 1
ATOM 2057 N N . TYR A 1 225 ? 38.983 5.858 30.408 1.00 8.18 225 TYR X N 1
ATOM 2058 C CA . TYR A 1 225 ? 39.462 4.863 31.356 1.00 8.45 225 TYR X CA 1
ATOM 2059 C C . TYR A 1 225 ? 39.712 3.518 30.675 1.00 8.31 225 TYR X C 1
ATOM 2060 O O . TYR A 1 225 ? 40.768 2.905 30.849 1.00 9.51 225 TYR X O 1
ATOM 2069 N N . HIS A 1 226 ? 38.750 3.065 29.889 1.00 8.03 226 HIS X N 1
ATOM 2070 C CA . HIS A 1 226 ? 38.847 1.724 29.330 1.00 7.95 226 HIS X CA 1
ATOM 2071 C C . HIS A 1 226 ? 39.789 1.597 28.153 1.00 8.21 226 HIS X C 1
ATOM 2072 O O . HIS A 1 226 ? 40.149 0.486 27.779 1.00 9.16 226 HIS X O 1
ATOM 2079 N N . SER A 1 227 ? 40.199 2.723 27.586 1.00 8.18 227 SER X N 1
ATOM 2080 C CA . SER A 1 227 ? 41.139 2.698 26.469 1.00 8.29 227 SER X CA 1
ATOM 2081 C C . SER A 1 227 ? 42.590 2.958 26.895 1.00 8.27 227 SER X C 1
ATOM 2082 O O . SER A 1 227 ? 43.474 3.045 26.042 1.00 8.40 227 SER X O 1
ATOM 2085 N N . SER A 1 228 ? 42.844 3.076 28.200 1.00 8.73 228 SER X N 1
ATOM 2086 C CA . SER A 1 228 ? 44.220 3.218 28.663 1.00 9.62 228 SER X CA 1
ATOM 2087 C C . SER A 1 228 ? 44.988 1.917 28.469 1.00 9.32 228 SER X C 1
ATOM 2088 O O . SER A 1 228 ? 44.405 0.823 28.488 1.00 9.68 228 SER X O 1
ATOM 2091 N N . PHE A 1 229 ? 46.302 2.039 28.302 1.00 9.09 229 PHE X N 1
ATOM 2092 C CA . PHE A 1 229 ? 47.153 0.872 28.120 1.00 9.31 229 PHE X CA 1
ATOM 2093 C C . PHE A 1 229 ? 47.043 -0.103 29.295 1.00 9.66 229 PHE X C 1
ATOM 2094 O O . PHE A 1 229 ? 46.958 -1.316 29.093 1.00 9.75 229 PHE X O 1
ATOM 2102 N N . SER A 1 230 ? 47.015 0.422 30.517 1.00 10.47 230 SER X N 1
ATOM 2103 C CA A SER A 1 230 ? 46.985 -0.464 31.675 0.50 11.14 230 SER X CA 1
ATOM 2104 C CA B SER A 1 230 ? 46.936 -0.401 31.725 0.50 11.36 230 SER X CA 1
ATOM 2105 C C . SER A 1 230 ? 45.720 -1.324 31.691 1.00 11.09 230 SER X C 1
ATOM 2106 O O . SER A 1 230 ? 45.788 -2.498 32.062 1.00 12.31 230 SER X O 1
ATOM 2111 N N . VAL A 1 231 ? 44.590 -0.772 31.255 1.00 9.92 231 VAL X N 1
ATOM 2112 C CA . VAL A 1 231 ? 43.357 -1.549 31.168 1.00 9.37 231 VAL X CA 1
ATOM 2113 C C . VAL A 1 231 ? 43.396 -2.487 29.958 1.00 8.68 231 VAL X C 1
ATOM 2114 O O . VAL A 1 231 ? 43.129 -3.686 30.082 1.00 8.92 231 VAL X O 1
ATOM 2118 N N . MET A 1 232 ? 43.746 -1.953 28.790 1.00 7.96 232 MET X N 1
ATOM 2119 C CA . MET A 1 232 ? 43.724 -2.771 27.579 1.00 8.16 232 MET X CA 1
ATOM 2120 C C . MET A 1 232 ? 44.700 -3.943 27.632 1.00 8.74 232 MET X C 1
ATOM 2121 O O . MET A 1 232 ? 44.397 -5.023 27.125 1.00 8.75 232 MET X O 1
ATOM 2126 N N . LYS A 1 233 ? 45.858 -3.739 28.253 1.00 8.91 233 LYS X N 1
ATOM 2127 C CA A LYS A 1 233 ? 46.896 -4.769 28.334 0.50 10.21 233 LYS X CA 1
ATOM 2128 C CA B LYS A 1 233 ? 46.864 -4.794 28.261 0.50 9.73 233 LYS X CA 1
ATOM 2129 C C . LYS A 1 233 ? 46.362 -6.040 28.990 1.00 9.23 233 LYS X C 1
ATOM 2130 O O . LYS A 1 233 ? 46.743 -7.158 28.632 1.00 9.25 233 LYS X O 1
ATOM 2141 N N . GLU A 1 234 ? 45.488 -5.855 29.976 1.00 9.08 234 GLU X N 1
ATOM 2142 C CA . GLU A 1 234 ? 44.954 -6.977 30.748 1.00 9.43 234 GLU X CA 1
ATOM 2143 C C . GLU A 1 234 ? 43.592 -7.471 30.267 1.00 9.16 234 GLU X C 1
ATOM 2144 O O . GLU A 1 234 ? 43.038 -8.405 30.844 1.00 10.09 234 GLU X O 1
ATOM 2150 N N . ASN A 1 235 ? 43.056 -6.844 29.226 1.00 8.70 235 ASN X N 1
ATOM 2151 C CA . ASN A 1 235 ? 41.725 -7.147 28.736 1.00 8.88 235 ASN X CA 1
ATOM 2152 C C . ASN A 1 235 ? 41.828 -8.199 27.639 1.00 8.80 235 ASN X C 1
ATOM 2153 O O . ASN A 1 235 ? 42.315 -7.898 26.550 1.00 8.13 235 ASN X O 1
ATOM 2158 N N . PRO A 1 236 ? 41.371 -9.439 27.910 1.00 9.15 236 PRO X N 1
ATOM 2159 C CA . PRO A 1 236 ? 41.523 -10.484 26.893 1.00 9.60 236 PRO X CA 1
ATOM 2160 C C . PRO A 1 236 ? 40.726 -10.228 25.620 1.00 9.26 236 PRO X C 1
ATOM 2161 O O . PRO A 1 236 ? 41.010 -10.847 24.593 1.00 10.01 236 PRO X O 1
ATOM 2165 N N . SER A 1 237 ? 39.745 -9.327 25.675 1.00 8.90 237 SER X N 1
ATOM 2166 C CA . SER A 1 237 ? 39.012 -8.959 24.465 1.00 8.89 237 SER X CA 1
ATOM 2167 C C . SER A 1 237 ? 39.749 -7.934 23.611 1.00 8.36 237 SER X C 1
ATOM 2168 O O . SER A 1 237 ? 39.311 -7.643 22.496 1.00 8.66 237 SER X O 1
ATOM 2171 N N . ALA A 1 238 ? 40.840 -7.372 24.136 1.00 8.14 238 ALA X N 1
ATOM 2172 C CA . ALA A 1 238 ? 41.590 -6.326 23.427 1.00 8.42 238 ALA X CA 1
ATOM 2173 C C . ALA A 1 238 ? 43.062 -6.647 23.200 1.00 8.22 238 ALA X C 1
ATOM 2174 O O . ALA A 1 238 ? 43.707 -5.995 22.379 1.00 9.27 238 ALA X O 1
ATOM 2176 N N . ASN A 1 239 ? 43.604 -7.635 23.914 1.00 7.96 239 ASN X N 1
ATOM 2177 C CA . ASN A 1 239 ? 45.058 -7.797 23.978 1.00 7.90 239 ASN X CA 1
ATOM 2178 C C . ASN A 1 239 ? 45.623 -8.924 23.114 1.00 7.95 239 ASN X C 1
ATOM 2179 O O . ASN A 1 239 ? 46.804 -9.246 23.207 1.00 7.98 239 ASN X O 1
ATOM 2184 N N . TYR A 1 240 ? 44.761 -9.504 22.283 1.00 7.91 240 TYR X N 1
ATOM 2185 C CA . TYR A 1 240 ? 45.131 -10.530 21.293 1.00 8.52 240 TYR X CA 1
ATOM 2186 C C . TYR A 1 240 ? 45.514 -11.880 21.889 1.00 8.93 240 TYR X C 1
ATOM 2187 O O . TYR A 1 240 ? 45.943 -12.769 21.162 1.00 9.54 240 TYR X O 1
ATOM 2196 N N . THR A 1 241 ? 45.318 -12.059 23.195 1.00 9.35 241 THR X N 1
ATOM 2197 C CA . THR A 1 241 ? 45.647 -13.347 23.813 1.00 10.63 241 THR X CA 1
ATOM 2198 C C . THR A 1 241 ? 44.666 -14.462 23.444 1.00 11.12 241 THR X C 1
ATOM 2199 O O . THR A 1 241 ? 44.929 -15.637 23.739 1.00 12.12 241 THR X O 1
ATOM 2203 N N . THR A 1 242 ? 43.550 -14.109 22.806 1.00 11.53 242 THR X N 1
ATOM 2204 C CA . THR A 1 242 ? 42.586 -15.105 22.307 1.00 12.94 242 THR X CA 1
ATOM 2205 C C . THR A 1 242 ? 43.022 -15.738 20.983 1.00 13.08 242 THR X C 1
ATOM 2206 O O . THR A 1 242 ? 42.438 -16.735 20.545 1.00 13.41 242 THR X O 1
ATOM 2210 N N . MET A 1 243 ? 44.024 -15.146 20.335 1.00 13.44 243 MET X N 1
ATOM 2211 C CA . MET A 1 243 ? 44.588 -15.684 19.093 1.00 14.51 243 MET X CA 1
ATOM 2212 C C . MET A 1 243 ? 45.143 -17.075 19.319 1.00 15.25 243 MET X C 1
ATOM 2213 O O . MET A 1 243 ? 45.698 -17.346 20.376 1.00 14.05 243 MET X O 1
ATOM 2218 N N . MET A 1 244 ? 45.014 -17.954 18.326 1.00 16.50 244 MET X N 1
ATOM 2219 C CA A MET A 1 244 ? 45.661 -19.261 18.367 0.50 18.16 244 MET X CA 1
ATOM 2220 C CA B MET A 1 244 ? 45.655 -19.254 18.443 0.50 18.51 244 MET X CA 1
ATOM 2221 C C . MET A 1 244 ? 47.164 -19.050 18.521 1.00 17.80 244 MET X C 1
ATOM 2222 O O . MET A 1 244 ? 47.723 -18.131 17.901 1.00 17.17 244 MET X O 1
ATOM 2231 N N . LYS A 1 245 ? 47.814 -19.885 19.325 1.00 18.31 245 LYS X N 1
ATOM 2232 C CA . LYS A 1 245 ? 49.238 -19.747 19.598 1.00 18.68 245 LYS X CA 1
ATOM 2233 C C . LYS A 1 245 ? 50.092 -19.850 18.332 1.00 18.14 245 LYS X C 1
ATOM 2234 O O . LYS A 1 245 ? 51.150 -19.223 18.236 1.00 18.45 245 LYS X O 1
ATOM 2240 N N . GLU A 1 246 ? 49.613 -20.629 17.364 1.00 17.42 246 GLU X N 1
ATOM 2241 C CA . GLU A 1 246 ? 50.295 -20.791 16.082 1.00 16.63 246 GLU X CA 1
ATOM 2242 C C . GLU A 1 246 ? 50.315 -19.481 15.298 1.00 15.02 246 GLU X C 1
ATOM 2243 O O . GLU A 1 246 ? 51.217 -19.247 14.497 1.00 14.48 246 GLU X O 1
ATOM 2249 N N . GLU A 1 247 ? 49.319 -18.629 15.550 1.00 13.64 247 GLU X N 1
ATOM 2250 C CA . GLU A 1 247 ? 49.220 -17.325 14.897 1.00 12.51 247 GLU X CA 1
ATOM 2251 C C . GLU A 1 247 ? 49.969 -16.223 15.657 1.00 11.68 247 GLU X C 1
ATOM 2252 O O . GLU A 1 247 ? 50.669 -15.414 15.043 1.00 11.01 247 GLU X O 1
ATOM 2258 N N . MET A 1 248 ? 49.814 -16.185 16.981 1.00 11.17 248 MET X N 1
ATOM 2259 C CA . MET A 1 248 ? 50.542 -15.221 17.813 1.00 10.81 248 MET X CA 1
ATOM 2260 C C . MET A 1 248 ? 51.056 -15.888 19.072 1.00 11.40 248 MET X C 1
ATOM 2261 O O . MET A 1 248 ? 50.275 -16.424 19.865 1.00 12.31 248 MET X O 1
ATOM 2266 N N . ASP A 1 249 ? 52.369 -15.836 19.262 1.00 11.37 249 ASP X N 1
ATOM 2267 C CA . ASP A 1 249 ? 52.981 -16.402 20.457 1.00 11.64 249 ASP X CA 1
ATOM 2268 C C . ASP A 1 249 ? 53.428 -15.267 21.372 1.00 11.22 249 ASP X C 1
ATOM 2269 O O . ASP A 1 249 ? 54.489 -14.678 21.180 1.00 11.24 249 ASP X O 1
ATOM 2274 N N . HIS A 1 250 ? 52.607 -14.963 22.371 1.00 10.98 250 HIS X N 1
ATOM 2275 C CA . HIS A 1 250 ? 52.887 -13.848 23.275 1.00 11.27 250 HIS X CA 1
ATOM 2276 C C . HIS A 1 250 ? 54.086 -14.094 24.183 1.00 11.65 250 HIS X C 1
ATOM 2277 O O . HIS A 1 250 ? 54.605 -13.155 24.774 1.00 11.69 250 HIS X O 1
ATOM 2284 N N . SER A 1 251 ? 54.524 -15.349 24.295 1.00 12.23 251 SER X N 1
ATOM 2285 C CA A SER A 1 251 ? 55.725 -15.657 25.072 0.50 12.35 251 SER X CA 1
ATOM 2286 C CA B SER A 1 251 ? 55.729 -15.676 25.059 0.50 12.86 251 SER X CA 1
ATOM 2287 C C . SER A 1 251 ? 56.987 -15.179 24.352 1.00 12.70 251 SER X C 1
ATOM 2288 O O . SER A 1 251 ? 58.024 -14.978 24.980 1.00 13.83 251 SER X O 1
ATOM 2293 N N . VAL A 1 252 ? 56.891 -14.990 23.036 1.00 12.19 252 VAL X N 1
ATOM 2294 C CA . VAL A 1 252 ? 57.980 -14.400 22.266 1.00 12.20 252 VAL X CA 1
ATOM 2295 C C . VAL A 1 252 ? 57.991 -12.892 22.538 1.00 11.66 252 VAL X C 1
ATOM 2296 O O . VAL A 1 252 ? 59.008 -12.333 22.934 1.00 12.07 252 VAL X O 1
ATOM 2300 N N . SER A 1 253 ? 56.847 -12.240 22.331 1.00 10.86 253 SER X N 1
ATOM 2301 C CA . SER A 1 253 ? 56.666 -10.840 22.678 1.00 10.20 253 SER X CA 1
ATOM 2302 C C . SER A 1 253 ? 55.167 -10.621 22.823 1.00 9.98 253 SER X C 1
ATOM 2303 O O . SER A 1 253 ? 54.407 -11.056 21.964 1.00 9.96 253 SER X O 1
ATOM 2306 N N . PRO A 1 254 ? 54.723 -9.958 23.904 1.00 10.00 254 PRO X N 1
ATOM 2307 C CA . PRO A 1 254 ? 53.283 -9.705 24.039 1.00 9.93 254 PRO X CA 1
ATOM 2308 C C . PRO A 1 254 ? 52.804 -8.668 23.035 1.00 9.18 254 PRO X C 1
ATOM 2309 O O . PRO A 1 254 ? 53.556 -7.760 22.684 1.00 9.34 254 PRO X O 1
ATOM 2313 N N . PHE A 1 255 ? 51.564 -8.791 22.579 1.00 8.44 255 PHE X N 1
ATOM 2314 C CA . PHE A 1 255 ? 51.018 -7.796 21.663 1.00 8.34 255 PHE X CA 1
ATOM 2315 C C . PHE A 1 255 ? 51.026 -6.416 22.322 1.00 7.92 255 PHE X C 1
ATOM 2316 O O . PHE A 1 255 ? 51.466 -5.421 21.729 1.00 7.77 255 PHE X O 1
ATOM 2324 N N . MET A 1 256 ? 50.536 -6.375 23.555 1.00 8.14 256 MET X N 1
ATOM 2325 C CA . MET A 1 256 ? 50.525 -5.156 24.349 1.00 8.29 256 MET X CA 1
ATOM 2326 C C . MET A 1 256 ? 51.880 -5.100 25.043 1.00 8.36 256 MET X C 1
ATOM 2327 O O . MET A 1 256 ? 52.054 -5.600 26.159 1.00 9.23 256 MET X O 1
ATOM 2332 N N . ARG A 1 257 ? 52.857 -4.528 24.344 1.00 8.67 257 ARG X N 1
ATOM 2333 C CA . ARG A 1 257 ? 54.257 -4.717 24.679 1.00 8.93 257 ARG X CA 1
ATOM 2334 C C . ARG A 1 257 ? 54.722 -3.704 25.724 1.00 9.19 257 ARG X C 1
ATOM 2335 O O . ARG A 1 257 ? 54.998 -4.078 26.869 1.00 10.70 257 ARG X O 1
ATOM 2343 N N . LYS A 1 258 ? 54.793 -2.431 25.346 1.00 9.13 258 LYS X N 1
ATOM 2344 C CA . LYS A 1 258 ? 55.160 -1.366 26.284 1.00 9.54 258 LYS X CA 1
ATOM 2345 C C . LYS A 1 258 ? 54.169 -0.209 26.274 1.00 9.31 258 LYS X C 1
ATOM 2346 O O . LYS A 1 258 ? 53.876 0.366 27.328 1.00 10.00 258 LYS X O 1
ATOM 2352 N N . GLY A 1 259 ? 53.660 0.145 25.095 1.00 8.60 259 GLY X N 1
ATOM 2353 C CA . GLY A 1 259 ? 52.654 1.197 25.006 1.00 8.99 259 GLY X CA 1
ATOM 2354 C C . GLY A 1 259 ? 53.146 2.584 25.367 1.00 8.95 259 GLY X C 1
ATOM 2355 O O . GLY A 1 259 ? 52.386 3.375 25.927 1.00 9.38 259 GLY X O 1
ATOM 2356 N N . ILE A 1 260 ? 54.409 2.874 25.052 1.00 8.82 260 ILE X N 1
ATOM 2357 C CA . ILE A 1 260 ? 54.992 4.183 25.313 1.00 9.51 260 ILE X CA 1
ATOM 2358 C C . ILE A 1 260 ? 55.455 4.851 24.027 1.00 9.03 260 ILE X C 1
ATOM 2359 O O . ILE A 1 260 ? 55.451 4.241 22.947 1.00 8.87 260 ILE X O 1
ATOM 2364 N N . SER A 1 261 ? 55.812 6.124 24.148 1.00 9.47 261 SER X N 1
ATOM 2365 C CA A SER A 1 261 ? 56.536 6.803 23.084 0.34 8.96 261 SER X CA 1
ATOM 2366 C CA B SER A 1 261 ? 56.536 6.813 23.088 0.33 9.98 261 SER X CA 1
ATOM 2367 C CA C SER A 1 261 ? 56.530 6.826 23.095 0.33 9.92 261 SER X CA 1
ATOM 2368 C C . SER A 1 261 ? 57.983 6.969 23.532 1.00 9.71 261 SER X C 1
ATOM 2369 O O . SER A 1 261 ? 58.251 7.367 24.669 1.00 11.44 261 SER X O 1
ATOM 2376 N N . GLY A 1 262 ? 58.910 6.632 22.647 1.00 8.99 262 GLY X N 1
ATOM 2377 C CA . GLY A 1 262 ? 60.333 6.745 22.947 1.00 9.20 262 GLY X CA 1
ATOM 2378 C C . GLY A 1 262 ? 61.060 5.439 23.195 1.00 8.98 262 GLY X C 1
ATOM 2379 O O . GLY A 1 262 ? 62.237 5.462 23.558 1.00 9.14 262 GLY X O 1
ATOM 2380 N N . ASP A 1 263 ? 60.407 4.297 22.986 1.00 8.91 263 ASP X N 1
ATOM 2381 C CA . ASP A 1 263 ? 61.108 3.019 23.140 1.00 8.58 263 ASP X CA 1
ATOM 2382 C C . ASP A 1 263 ? 62.244 2.863 22.138 1.00 8.82 263 ASP X C 1
ATOM 2383 O O . ASP A 1 263 ? 63.152 2.058 22.351 1.00 9.10 263 ASP X O 1
ATOM 2388 N N . TRP A 1 264 ? 62.217 3.648 21.062 1.00 8.66 264 TRP X N 1
ATOM 2389 C CA . TRP A 1 264 ? 63.303 3.613 20.095 1.00 8.68 264 TRP X CA 1
ATOM 2390 C C . TRP A 1 264 ? 64.667 3.810 20.761 1.00 8.72 264 TRP X C 1
ATOM 2391 O O . TRP A 1 264 ? 65.652 3.228 20.319 1.00 8.89 264 TRP X O 1
ATOM 2402 N N . LYS A 1 265 ? 64.728 4.601 21.829 1.00 8.55 265 LYS X N 1
ATOM 2403 C CA . LYS A 1 265 ? 66.012 4.840 22.494 1.00 9.13 265 LYS X CA 1
ATOM 2404 C C . LYS A 1 265 ? 66.600 3.560 23.076 1.00 9.00 265 LYS X C 1
ATOM 2405 O O . LYS A 1 265 ? 67.818 3.421 23.176 1.00 9.26 265 LYS X O 1
ATOM 2411 N N . ASN A 1 266 ? 65.734 2.630 23.466 1.00 9.05 266 ASN X N 1
ATOM 2412 C CA . ASN A 1 266 ? 66.170 1.362 24.043 1.00 9.48 266 ASN X CA 1
ATOM 2413 C C . ASN A 1 266 ? 66.681 0.372 23.001 1.00 9.88 266 ASN X C 1
ATOM 2414 O O . ASN A 1 266 ? 67.395 -0.574 23.333 1.00 10.85 266 ASN X O 1
ATOM 2419 N N . GLN A 1 267 ? 66.321 0.596 21.740 1.00 9.55 267 GLN X N 1
ATOM 2420 C CA . GLN A 1 267 ? 66.604 -0.362 20.679 1.00 9.35 267 GLN X CA 1
ATOM 2421 C C . GLN A 1 267 ? 67.697 0.086 19.707 1.00 9.15 267 GLN X C 1
ATOM 2422 O O . GLN A 1 267 ? 68.532 -0.719 19.295 1.00 10.12 267 GLN X O 1
ATOM 2428 N N . PHE A 1 268 ? 67.667 1.357 19.315 1.00 8.61 268 PHE X N 1
ATOM 2429 C CA . PHE A 1 268 ? 68.609 1.885 18.336 1.00 8.49 268 PHE X CA 1
ATOM 2430 C C . PHE A 1 268 ? 69.958 2.140 18.980 1.00 8.78 268 PHE X C 1
ATOM 2431 O O . PHE A 1 268 ? 70.046 2.775 20.037 1.00 9.19 268 PHE X O 1
ATOM 2439 N N . THR A 1 269 ? 71.018 1.679 18.326 1.00 8.68 269 THR X N 1
ATOM 2440 C CA . THR A 1 269 ? 72.337 2.205 18.665 1.00 9.06 269 THR X CA 1
ATOM 2441 C C . THR A 1 269 ? 72.430 3.647 18.192 1.00 8.89 269 THR X C 1
ATOM 2442 O O . THR A 1 269 ? 71.654 4.088 17.329 1.00 9.09 269 THR X O 1
ATOM 2446 N N . VAL A 1 270 ? 73.381 4.385 18.753 1.00 9.09 270 VAL X N 1
ATOM 2447 C CA . VAL A 1 270 ? 73.578 5.771 18.360 1.00 9.61 270 VAL X CA 1
ATOM 2448 C C . VAL A 1 270 ? 73.878 5.863 16.858 1.00 9.46 270 VAL X C 1
ATOM 2449 O O . VAL A 1 270 ? 73.328 6.718 16.165 1.00 9.77 270 VAL X O 1
ATOM 2453 N N . ALA A 1 271 ? 74.720 4.965 16.354 1.00 9.42 271 ALA X N 1
ATOM 2454 C CA . ALA A 1 271 ? 75.026 4.935 14.925 1.00 9.51 271 ALA X CA 1
ATOM 2455 C C . ALA A 1 271 ? 73.788 4.625 14.079 1.00 9.37 271 ALA X C 1
ATOM 2456 O O . ALA A 1 271 ? 73.577 5.247 13.042 1.00 9.71 271 ALA X O 1
ATOM 2458 N N . GLN A 1 272 ? 72.977 3.665 14.515 1.00 9.30 272 GLN X N 1
ATOM 2459 C CA . GLN A 1 272 ? 71.746 3.337 13.783 1.00 9.38 272 GLN X CA 1
ATOM 2460 C C . GLN A 1 272 ? 70.810 4.534 13.756 1.00 9.42 272 GLN X C 1
ATOM 2461 O O . GLN A 1 272 ? 70.183 4.811 12.729 1.00 9.66 272 GLN X O 1
ATOM 2467 N N . TYR A 1 273 ? 70.713 5.231 14.886 1.00 9.43 273 TYR X N 1
ATOM 2468 C CA . TYR A 1 273 ? 69.901 6.435 15.000 1.00 10.44 273 TYR X CA 1
ATOM 2469 C C . TYR A 1 273 ? 70.361 7.520 14.024 1.00 10.52 273 TYR X C 1
ATOM 2470 O O . TYR A 1 273 ? 69.554 8.076 13.270 1.00 10.78 273 TYR X O 1
ATOM 2479 N N . GLU A 1 274 ? 71.660 7.810 14.015 1.00 10.89 274 GLU X N 1
ATOM 2480 C CA . GLU A 1 274 ? 72.180 8.857 13.131 1.00 12.05 274 GLU X CA 1
ATOM 2481 C C . GLU A 1 274 ? 71.938 8.513 11.665 1.00 11.24 274 GLU X C 1
ATOM 2482 O O . GLU A 1 274 ? 71.523 9.370 10.886 1.00 11.88 274 GLU X O 1
ATOM 2488 N N . LYS A 1 275 ? 72.169 7.256 11.301 1.00 11.12 275 LYS X N 1
ATOM 2489 C CA . LYS A 1 275 ? 71.941 6.788 9.932 1.00 12.21 275 LYS X CA 1
ATOM 2490 C C . LYS A 1 275 ? 70.460 6.876 9.559 1.00 11.25 275 LYS X C 1
ATOM 2491 O O . LYS A 1 275 ? 70.102 7.295 8.451 1.00 11.35 275 LYS X O 1
ATOM 2497 N N . PHE A 1 276 ? 69.598 6.487 10.495 1.00 10.39 276 PHE X N 1
ATOM 2498 C CA . PHE A 1 276 ? 68.160 6.508 10.269 1.00 10.12 276 PHE X CA 1
ATOM 2499 C C . PHE A 1 276 ? 67.678 7.936 10.041 1.00 10.51 276 PHE X C 1
ATOM 2500 O O . PHE A 1 276 ? 66.860 8.176 9.152 1.00 10.62 276 PHE X O 1
ATOM 2508 N N . GLU A 1 277 ? 68.183 8.876 10.838 1.00 11.22 277 GLU X N 1
ATOM 2509 C CA . GLU A 1 277 ? 67.776 10.276 10.735 1.00 12.50 277 GLU X CA 1
ATOM 2510 C C . GLU A 1 277 ? 68.188 10.905 9.413 1.00 12.99 277 GLU X C 1
ATOM 2511 O O . GLU A 1 277 ? 67.409 11.649 8.816 1.00 12.99 277 GLU X O 1
ATOM 2517 N N . GLU A 1 278 ? 69.409 10.620 8.961 1.00 13.56 278 GLU X N 1
ATOM 2518 C CA A GLU A 1 278 ? 69.893 11.159 7.693 0.50 14.50 278 GLU X CA 1
ATOM 2519 C CA B GLU A 1 278 ? 69.898 11.149 7.690 0.50 14.65 278 GLU X CA 1
ATOM 2520 C C . GLU A 1 278 ? 69.005 10.670 6.549 1.00 13.94 278 GLU X C 1
ATOM 2521 O O . GLU A 1 278 ? 68.629 11.445 5.669 1.00 14.28 278 GLU X O 1
ATOM 2532 N N . ASP A 1 279 ? 68.657 9.390 6.584 1.00 13.34 279 ASP X N 1
ATOM 2533 C CA . ASP A 1 279 ? 67.791 8.785 5.584 1.00 12.72 279 ASP X CA 1
ATOM 2534 C C . ASP A 1 279 ? 66.374 9.364 5.651 1.00 12.09 279 ASP X C 1
ATOM 2535 O O . ASP A 1 279 ? 65.754 9.657 4.621 1.00 11.94 279 ASP X O 1
ATOM 2540 N N . TYR A 1 280 ? 65.878 9.539 6.873 1.00 11.49 280 TYR X N 1
ATOM 2541 C CA . TYR A 1 280 ? 64.538 10.067 7.133 1.00 11.26 280 TYR X CA 1
ATOM 2542 C C . TYR A 1 280 ? 64.361 11.461 6.544 1.00 11.61 280 TYR X C 1
ATOM 2543 O O . TYR A 1 280 ? 63.372 11.729 5.854 1.00 11.19 280 TYR X O 1
ATOM 2552 N N . VAL A 1 281 ? 65.314 12.352 6.819 1.00 12.52 281 VAL X N 1
ATOM 2553 C CA . VAL A 1 281 ? 65.253 13.728 6.324 1.00 14.05 281 VAL X CA 1
ATOM 2554 C C . VAL A 1 281 ? 65.082 13.751 4.806 1.00 13.92 281 VAL X C 1
ATOM 2555 O O . VAL A 1 281 ? 64.234 14.467 4.286 1.00 13.99 281 VAL X O 1
ATOM 2559 N N . LYS A 1 282 ? 65.861 12.939 4.100 1.00 14.07 282 LYS X N 1
ATOM 2560 C CA . LYS A 1 282 ? 65.787 12.898 2.642 1.00 14.86 282 LYS X CA 1
ATOM 2561 C C . LYS A 1 282 ? 64.398 12.483 2.166 1.00 14.44 282 LYS X C 1
ATOM 2562 O O . LYS A 1 282 ? 63.863 13.052 1.214 1.00 14.83 282 LYS X O 1
ATOM 2568 N N . LYS A 1 283 ? 63.810 11.502 2.845 1.00 13.49 283 LYS X N 1
ATOM 2569 C CA . LYS A 1 283 ? 62.508 10.977 2.451 1.00 13.50 283 LYS X CA 1
ATOM 2570 C C . LYS A 1 283 ? 61.338 11.870 2.843 1.00 13.33 283 LYS X C 1
ATOM 2571 O O . LYS A 1 283 ? 60.293 11.834 2.193 1.00 14.40 283 LYS X O 1
ATOM 2577 N N . MET A 1 284 ? 61.512 12.686 3.876 1.00 13.10 284 MET X N 1
ATOM 2578 C CA . MET A 1 284 ? 60.379 13.382 4.492 1.00 13.69 284 MET X CA 1
ATOM 2579 C C . MET A 1 284 ? 60.388 14.913 4.421 1.00 15.66 284 MET X C 1
ATOM 2580 O O . MET A 1 284 ? 59.352 15.533 4.644 1.00 15.50 284 MET X O 1
ATOM 2585 N N . GLU A 1 285 ? 61.536 15.527 4.124 1.00 17.59 285 GLU X N 1
ATOM 2586 C CA A GLU A 1 285 ? 61.688 16.986 4.232 0.50 18.62 285 GLU X CA 1
ATOM 2587 C CA B GLU A 1 285 ? 61.669 16.988 4.248 0.50 18.84 285 GLU X CA 1
ATOM 2588 C C . GLU A 1 285 ? 60.740 17.806 3.352 1.00 19.22 285 GLU X C 1
ATOM 2589 O O . GLU A 1 285 ? 60.463 18.971 3.652 1.00 20.02 285 GLU X O 1
ATOM 2600 N N . ASP A 1 286 ? 60.251 17.204 2.269 1.00 19.63 286 ASP X N 1
ATOM 2601 C CA . ASP A 1 286 ? 59.343 17.904 1.355 1.00 20.48 286 ASP X CA 1
ATOM 2602 C C . ASP A 1 286 ? 57.857 17.801 1.744 1.00 19.91 286 ASP X C 1
ATOM 2603 O O . ASP A 1 286 ? 57.031 18.568 1.239 1.00 20.72 286 ASP X O 1
ATOM 2608 N N . SER A 1 287 ? 57.522 16.863 2.633 1.00 18.73 287 SER X N 1
ATOM 2609 C CA . SER A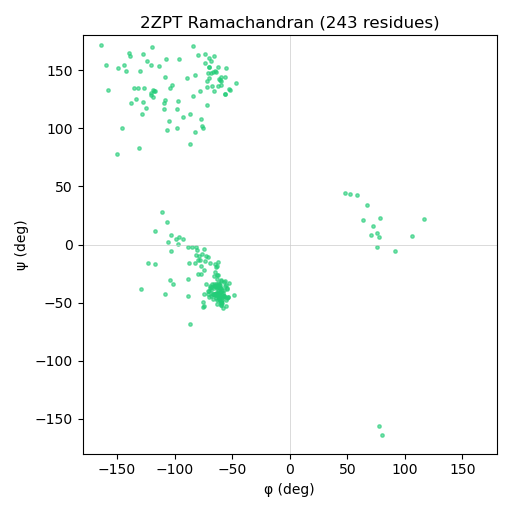 1 287 ? 56.156 16.714 3.150 1.00 17.71 287 SER X CA 1
ATOM 2610 C C . SER A 1 287 ? 55.915 17.701 4.288 1.00 17.50 287 SER X C 1
ATOM 2611 O O . SER A 1 287 ? 56.830 17.989 5.060 1.00 17.54 287 SER X O 1
ATOM 2614 N N . THR A 1 288 ? 54.686 18.207 4.397 1.00 17.01 288 THR X N 1
ATOM 2615 C CA . THR A 1 288 ? 54.320 19.116 5.494 1.00 17.32 288 THR X CA 1
ATOM 2616 C C . THR A 1 288 ? 54.009 18.371 6.801 1.00 17.33 288 THR X C 1
ATOM 2617 O O . THR A 1 288 ? 53.768 18.979 7.838 1.00 17.53 288 THR X O 1
ATOM 2621 N N . LEU A 1 289 ? 54.023 17.044 6.737 1.00 17.45 289 LEU X N 1
ATOM 2622 C CA . LEU A 1 289 ? 53.872 16.185 7.906 1.00 17.73 289 LEU X CA 1
ATOM 2623 C C . LEU A 1 289 ? 54.982 16.443 8.939 1.00 18.39 289 LEU X C 1
ATOM 2624 O O . LEU A 1 289 ? 56.140 16.607 8.566 1.00 19.04 289 LEU X O 1
ATOM 2629 N N . LYS A 1 290 ? 54.635 16.506 10.227 1.00 18.91 290 LYS X N 1
ATOM 2630 C CA . LYS A 1 290 ? 55.636 16.647 11.299 1.00 19.27 290 LYS X CA 1
ATOM 2631 C C . LYS A 1 290 ? 55.356 15.704 12.479 1.00 18.69 290 LYS X C 1
ATOM 2632 O O . LYS A 1 290 ? 54.215 15.605 12.930 1.00 19.70 290 LYS X O 1
ATOM 2638 N N . PHE A 1 291 ? 56.400 15.030 12.968 1.00 18.03 291 PHE X N 1
ATOM 2639 C CA . PHE A 1 291 ? 56.290 14.059 14.070 1.00 17.29 291 PHE X CA 1
ATOM 2640 C C . PHE A 1 291 ? 57.134 14.403 15.291 1.00 18.09 291 PHE X C 1
ATOM 2641 O O . PHE A 1 291 ? 58.178 15.048 15.176 1.00 18.53 291 PHE X O 1
ATOM 2649 N N . ARG A 1 292 ? 56.694 13.910 16.447 1.00 18.45 292 ARG X N 1
ATOM 2650 C CA . ARG A 1 292 ? 57.495 13.899 17.673 1.00 19.30 292 ARG X CA 1
ATOM 2651 C C . ARG A 1 292 ? 57.921 12.463 17.971 1.00 19.78 292 ARG X C 1
ATOM 2652 O O . ARG A 1 292 ? 57.155 11.536 17.733 1.00 19.30 292 ARG X O 1
ATOM 2660 N N . SER A 1 293 ? 59.130 12.284 18.505 1.00 20.47 293 SER X N 1
ATOM 2661 C CA . SER A 1 293 ? 59.658 10.941 18.780 1.00 21.28 293 SER X CA 1
ATOM 2662 C C . SER A 1 293 ? 59.782 10.647 20.276 1.00 21.57 293 SER X C 1
ATOM 2663 O O . SER A 1 293 ? 60.100 9.523 20.674 1.00 21.97 293 SER X O 1
#